Protein AF-A0A8J2H400-F1 (afdb_monomer)

InterPro domains:
  IPR002133 S-adenosylmethionine synthetase [PTHR11964] (152-235)
  IPR022628 S-adenosylmethionine synthetase, N-terminal [PF00438] (28-66)
  IPR022630 S-adenosylmethionine synthetase, C-terminal [PF02773] (151-227)
  IPR022631 S-adenosylmethionine synthetase, conserved site [PS00376] (100-110)
  IPR022631 S-adenosylmethionine synthetase, conserved site [PS00377] (174-182)
  IPR022636 S-adenosylmethionine synthetase superfamily [SSF55973] (27-93)
  IPR022636 S-adenosylmethionine synthetase superfamily [SSF55973] (94-152)
  IPR022636 S-adenosylmethionine synthetase superfamily [SSF55973] (152-227)

Solvent-accessible surface area (backbone atoms only — not comparable to full-atom values): 13976 Å² total; per-residue (Å²): 137,86,80,91,79,82,86,76,85,80,81,83,86,84,77,100,70,81,72,99,78,73,83,72,92,62,92,80,91,81,78,33,40,25,67,16,69,47,22,67,28,44,39,28,33,51,51,23,35,50,53,40,53,58,42,41,73,76,36,78,84,55,84,45,79,55,87,58,74,84,91,76,70,76,88,78,90,82,82,74,80,79,57,66,68,59,44,52,47,19,49,58,97,45,56,87,88,55,38,12,22,65,46,62,48,46,25,40,4,54,17,24,68,78,33,95,87,26,38,57,58,50,31,52,52,20,45,51,51,35,51,49,52,53,50,35,32,74,71,47,81,35,66,86,58,66,63,55,45,65,70,47,93,86,87,82,52,51,71,71,49,49,49,58,74,64,49,22,79,51,79,65,80,49,81,57,48,48,64,14,53,38,73,67,36,41,52,40,40,47,20,52,50,26,27,52,52,15,37,49,41,36,74,71,59,68,24,45,26,29,35,24,39,40,29,36,44,60,38,35,52,63,65,78,42,77,47,80,46,75,79,38,84,41,89,74,70,89,123

Structure (mmCIF, N/CA/C/O backbone):
data_AF-A0A8J2H400-F1
#
_entry.id   AF-A0A8J2H400-F1
#
loop_
_atom_site.group_PDB
_atom_site.id
_atom_site.type_symbol
_atom_site.label_atom_id
_atom_site.label_alt_id
_atom_site.label_comp_id
_atom_site.label_asym_id
_atom_site.label_entity_id
_atom_site.label_seq_id
_atom_site.pdbx_PDB_ins_code
_atom_site.Cartn_x
_atom_site.Cartn_y
_atom_site.Cartn_z
_atom_site.occupancy
_atom_site.B_iso_or_equiv
_atom_site.auth_seq_id
_atom_site.auth_comp_id
_atom_site.auth_asym_id
_atom_site.auth_atom_id
_atom_site.pdbx_PDB_model_num
ATOM 1 N N . MET A 1 1 ? -4.037 51.754 39.876 1.00 29.94 1 MET A N 1
ATOM 2 C CA . MET A 1 1 ? -4.602 50.442 39.494 1.00 29.94 1 MET A CA 1
ATOM 3 C C . MET A 1 1 ? -4.373 50.290 37.998 1.00 29.94 1 MET A C 1
ATOM 5 O O . MET A 1 1 ? -4.696 51.244 37.299 1.00 29.94 1 MET A O 1
ATOM 9 N N . PRO A 1 2 ? -3.680 49.230 37.556 1.00 34.31 2 PRO A N 1
ATOM 10 C CA . PRO A 1 2 ? -2.710 49.310 36.470 1.00 34.31 2 PRO A CA 1
ATOM 11 C C . PRO A 1 2 ? -3.216 48.798 35.113 1.00 34.31 2 PRO A C 1
ATOM 13 O O . PRO A 1 2 ? -4.352 48.362 34.961 1.00 34.31 2 PRO A O 1
ATOM 16 N N . GLU A 1 3 ? -2.300 48.941 34.163 1.00 31.52 3 GLU A N 1
ATOM 17 C CA . GLU A 1 3 ? -2.353 48.878 32.708 1.00 31.52 3 GLU A CA 1
ATOM 18 C C . GLU A 1 3 ? -2.746 47.531 32.077 1.00 31.52 3 GLU A C 1
ATOM 20 O O . GLU A 1 3 ? -2.627 46.449 32.648 1.00 31.52 3 GLU A O 1
ATOM 25 N N . THR A 1 4 ? -3.157 47.651 30.815 1.00 37.62 4 THR A N 1
ATOM 26 C CA . THR A 1 4 ? -3.326 46.607 29.803 1.00 37.62 4 THR A CA 1
ATOM 27 C C . THR A 1 4 ? -2.079 45.733 29.641 1.00 37.62 4 THR A C 1
ATOM 29 O O . THR A 1 4 ? -0.997 46.251 29.373 1.00 37.62 4 THR A O 1
ATOM 32 N N . THR A 1 5 ? -2.240 44.409 29.687 1.00 31.81 5 THR A N 1
ATOM 33 C CA . THR A 1 5 ? -1.216 43.440 29.255 1.00 31.81 5 THR A CA 1
ATOM 34 C C . THR A 1 5 ? -1.626 42.812 27.916 1.00 31.81 5 THR A C 1
ATOM 36 O O . THR A 1 5 ? -2.732 42.279 27.816 1.00 31.81 5 THR A O 1
ATOM 39 N N . PRO A 1 6 ? -0.779 42.854 26.870 1.00 35.97 6 PRO A N 1
ATOM 40 C CA . PRO A 1 6 ? -1.030 42.144 25.624 1.00 35.97 6 PRO A CA 1
ATOM 41 C C . PRO A 1 6 ? -0.694 40.657 25.799 1.00 35.97 6 PRO A C 1
ATOM 43 O O . PRO A 1 6 ? 0.367 40.299 26.313 1.00 35.97 6 PRO A O 1
ATOM 46 N N . SER A 1 7 ? -1.590 39.773 25.358 1.00 32.75 7 SER A N 1
ATOM 47 C CA . SER A 1 7 ? -1.325 38.337 25.281 1.00 32.75 7 SER A CA 1
ATOM 48 C C . SER A 1 7 ? -0.257 38.074 24.216 1.00 32.75 7 SER A C 1
ATOM 50 O O . SER A 1 7 ? -0.545 38.029 23.018 1.00 32.75 7 SER A O 1
ATOM 52 N N . HIS A 1 8 ? 0.989 37.908 24.649 1.00 30.69 8 HIS A N 1
ATOM 53 C CA . HIS A 1 8 ? 2.050 37.359 23.818 1.00 30.69 8 HIS A CA 1
ATOM 54 C C . HIS A 1 8 ? 1.738 35.886 23.520 1.00 30.69 8 HIS A C 1
ATOM 56 O O . HIS A 1 8 ? 1.917 35.018 24.371 1.00 30.69 8 HIS A O 1
ATOM 62 N N . HIS A 1 9 ? 1.298 35.592 22.296 1.00 32.38 9 HIS A N 1
ATOM 63 C CA . HIS A 1 9 ? 1.456 34.254 21.734 1.00 32.38 9 HIS A CA 1
ATOM 64 C C . HIS A 1 9 ? 2.949 34.034 21.474 1.00 32.38 9 HIS A C 1
ATOM 66 O O . HIS A 1 9 ? 3.503 34.549 20.504 1.00 32.38 9 HIS A O 1
ATOM 72 N N . VAL A 1 10 ? 3.612 33.302 22.370 1.00 31.08 10 VAL A N 1
ATOM 73 C CA . VAL A 1 10 ? 4.972 32.810 22.142 1.00 31.08 10 VAL A CA 1
ATOM 74 C C . VAL A 1 10 ? 4.877 31.469 21.426 1.00 31.08 10 VAL A C 1
ATOM 76 O O . VAL A 1 10 ? 4.170 30.555 21.847 1.00 31.08 10 VAL A O 1
ATOM 79 N N . ASN A 1 11 ? 5.569 31.406 20.297 1.00 32.12 11 ASN A N 1
ATOM 80 C CA . ASN A 1 11 ? 5.652 30.277 19.394 1.00 32.12 11 ASN A CA 1
ATOM 81 C C . ASN A 1 11 ? 6.741 29.309 19.893 1.00 32.12 11 ASN A C 1
ATOM 83 O O . ASN A 1 11 ? 7.887 29.722 20.054 1.00 32.12 11 ASN A O 1
ATOM 87 N N . GLY A 1 12 ? 6.387 28.036 20.083 1.00 30.14 12 GLY A N 1
ATOM 88 C CA . GLY A 1 12 ? 7.330 26.922 20.221 1.00 30.14 12 GLY A CA 1
ATOM 89 C C . GLY A 1 12 ? 7.865 26.646 21.631 1.00 30.14 12 GLY A C 1
ATOM 90 O O . GLY A 1 12 ? 8.463 27.502 22.274 1.00 30.14 12 GLY A O 1
ATOM 91 N N . TYR A 1 13 ? 7.745 25.387 22.061 1.00 33.31 13 TYR A N 1
ATOM 92 C CA . TYR A 1 13 ? 8.637 24.809 23.064 1.00 33.31 13 TYR A CA 1
ATOM 93 C C . TYR A 1 13 ? 9.592 23.840 22.370 1.00 33.31 13 TYR A C 1
ATOM 95 O O . TYR A 1 13 ? 9.196 22.782 21.884 1.00 33.31 13 TYR A O 1
ATOM 103 N N . ALA A 1 14 ? 10.860 24.242 22.323 1.00 37.88 14 ALA A N 1
ATOM 104 C CA . ALA A 1 14 ? 11.992 23.349 22.165 1.00 37.88 14 ALA A CA 1
ATOM 105 C C . ALA A 1 14 ? 12.322 22.719 23.530 1.00 37.88 14 ALA A C 1
ATOM 107 O O . ALA A 1 14 ? 12.197 23.379 24.560 1.00 37.88 14 ALA A O 1
ATOM 108 N N . ASN A 1 15 ? 12.815 21.479 23.492 1.00 34.97 15 ASN A N 1
ATOM 109 C CA . ASN A 1 15 ? 13.405 20.700 24.591 1.00 34.97 15 ASN A CA 1
ATOM 110 C C . ASN A 1 15 ? 12.437 19.880 25.468 1.00 34.97 15 ASN A C 1
ATOM 112 O O . ASN A 1 15 ? 12.054 20.264 26.566 1.00 34.97 15 ASN A O 1
ATOM 116 N N . GLY A 1 16 ? 12.157 18.655 25.016 1.00 41.69 16 GLY A N 1
ATOM 117 C CA . GLY A 1 16 ? 12.714 17.449 25.648 1.00 41.69 16 GLY A CA 1
ATOM 118 C C . GLY A 1 16 ? 12.271 17.016 27.050 1.00 41.69 16 GLY A C 1
ATOM 119 O O . GLY A 1 16 ? 12.712 15.950 27.463 1.00 41.69 16 GLY A O 1
ATOM 120 N N . HIS A 1 17 ? 11.419 17.743 27.773 1.00 37.41 17 HIS A N 1
ATOM 121 C CA . HIS A 1 17 ? 10.813 17.284 29.033 1.00 37.41 17 HIS A CA 1
ATOM 122 C C . HIS A 1 17 ? 9.345 17.721 29.087 1.00 37.41 17 HIS A C 1
ATOM 124 O O . HIS A 1 17 ? 9.036 18.863 29.419 1.00 37.41 17 HIS A O 1
ATOM 130 N N . ALA A 1 18 ? 8.431 16.810 28.747 1.00 36.81 18 ALA A N 1
ATOM 131 C CA . ALA A 1 18 ? 7.010 17.014 29.004 1.00 36.81 18 ALA A CA 1
ATOM 132 C C . ALA A 1 18 ? 6.703 16.647 30.472 1.00 36.81 18 ALA A C 1
ATOM 134 O O . ALA A 1 18 ? 7.105 15.564 30.909 1.00 36.81 18 ALA A O 1
ATOM 135 N N . PRO A 1 19 ? 6.011 17.504 31.245 1.00 33.22 19 PRO A N 1
ATOM 136 C CA . PRO A 1 19 ? 5.494 17.129 32.559 1.00 33.22 19 PRO A CA 1
ATOM 137 C C . PRO A 1 19 ? 4.434 16.014 32.427 1.00 33.22 19 PRO A C 1
ATOM 139 O O . PRO A 1 19 ? 3.761 15.935 31.395 1.00 33.22 19 PRO A O 1
ATOM 142 N N . PRO A 1 20 ? 4.252 15.154 33.449 1.00 41.31 20 PRO A N 1
ATOM 143 C CA . PRO A 1 20 ? 3.411 13.952 33.387 1.00 41.31 20 PRO A CA 1
ATOM 144 C C . PRO A 1 20 ? 1.892 14.235 33.459 1.00 41.31 20 PRO A C 1
ATOM 146 O O . PRO A 1 20 ? 1.137 13.445 34.015 1.00 41.31 20 PRO A O 1
ATOM 149 N N . GLU A 1 21 ? 1.421 15.341 32.876 1.00 38.84 21 GLU A N 1
ATOM 150 C CA . GLU A 1 21 ? 0.017 15.788 32.917 1.00 38.84 21 GLU A CA 1
ATOM 151 C C . GLU A 1 21 ? -0.530 16.167 31.528 1.00 38.84 21 GLU A C 1
ATOM 153 O O . GLU A 1 21 ? -1.253 17.142 31.349 1.00 38.84 21 GLU A O 1
ATOM 158 N N . LEU A 1 22 ? -0.224 15.355 30.514 1.00 42.91 22 LEU A N 1
ATOM 159 C CA . LEU A 1 22 ? -0.961 15.345 29.243 1.00 42.91 22 LEU A CA 1
ATOM 160 C C . LEU A 1 22 ? -1.569 13.965 28.995 1.00 42.91 22 LEU A C 1
ATOM 162 O O . LEU A 1 22 ? -1.404 13.355 27.942 1.00 42.91 22 LEU A O 1
ATOM 166 N N . GLN A 1 23 ? -2.329 13.469 29.969 1.00 46.78 23 GLN A N 1
ATOM 167 C CA . GLN A 1 23 ? -3.312 12.424 29.702 1.00 46.78 23 GLN A CA 1
ATOM 168 C C . GLN A 1 23 ? -4.537 13.103 29.073 1.00 46.78 23 GLN A C 1
ATOM 170 O O . GLN A 1 23 ? -5.549 13.360 29.719 1.00 46.78 23 GLN A O 1
ATOM 175 N N . GLN A 1 24 ? -4.393 13.518 27.812 1.00 48.19 24 GLN A N 1
ATOM 176 C CA . GLN A 1 24 ? -5.402 14.298 27.105 1.00 48.19 24 GLN A CA 1
ATOM 177 C C . GLN A 1 24 ? -6.553 13.370 26.688 1.00 48.19 24 GLN A C 1
ATOM 179 O O . GLN A 1 24 ? -6.606 12.863 25.572 1.00 48.19 24 GLN A O 1
ATOM 184 N N . ALA A 1 25 ? -7.492 13.140 27.607 1.00 51.78 25 ALA A N 1
ATOM 185 C CA . ALA A 1 25 ? -8.800 12.544 27.341 1.00 51.78 25 ALA A CA 1
ATOM 186 C C . ALA A 1 25 ? -9.710 13.540 26.586 1.00 51.78 25 ALA A C 1
ATOM 188 O O . ALA A 1 25 ? -10.815 13.856 27.021 1.00 51.78 25 ALA A O 1
ATOM 189 N N . GLY A 1 26 ? -9.213 14.097 25.480 1.00 66.25 26 GLY A N 1
ATOM 190 C CA . GLY A 1 26 ? -9.959 14.969 24.581 1.00 66.25 26 GLY A CA 1
ATOM 191 C C . GLY A 1 26 ? -10.303 14.227 23.294 1.00 66.25 26 GLY A C 1
ATOM 192 O O . GLY A 1 26 ? -9.455 13.551 22.715 1.00 66.25 26 GLY A O 1
ATOM 193 N N . SER A 1 27 ? -11.541 14.352 22.821 1.00 75.88 27 SER A N 1
ATOM 194 C CA . SER A 1 27 ? -11.882 13.963 21.451 1.00 75.88 27 SER A CA 1
ATOM 195 C C . SER A 1 27 ? -11.190 14.907 20.466 1.00 75.88 27 SER A C 1
ATOM 197 O O . SER A 1 27 ? -11.244 16.124 20.650 1.00 75.88 27 SER A O 1
ATOM 199 N N . PHE A 1 28 ? -10.601 14.371 19.400 1.00 80.62 28 PHE A N 1
ATOM 200 C CA . PHE A 1 28 ? -10.041 15.155 18.298 1.00 80.62 28 PHE A CA 1
ATOM 201 C C . PHE A 1 28 ? -10.702 14.762 16.976 1.00 80.62 28 PHE A C 1
ATOM 203 O O . PHE A 1 28 ? -11.213 13.650 16.833 1.00 80.62 28 PHE A O 1
ATOM 210 N N . LEU A 1 29 ? -10.704 15.682 16.011 1.00 74.56 29 LEU A N 1
ATOM 211 C CA . LEU A 1 29 ? -11.229 15.436 14.672 1.00 74.56 29 LEU A CA 1
ATOM 212 C C . LEU A 1 29 ? -10.086 15.021 13.741 1.00 74.56 29 LEU A C 1
ATOM 214 O O . LEU A 1 29 ? -9.079 15.721 13.646 1.00 74.56 29 LEU A O 1
ATOM 218 N N . PHE A 1 30 ? -10.260 13.904 13.037 1.00 78.88 30 PHE A N 1
ATOM 219 C CA . PHE A 1 30 ? -9.334 13.425 12.014 1.00 78.88 30 PHE A CA 1
ATOM 220 C C . PHE A 1 30 ? -10.115 13.055 10.755 1.00 78.88 30 PHE A C 1
ATOM 222 O O . PHE A 1 30 ? -11.215 12.510 10.849 1.00 78.88 30 PHE A O 1
ATOM 229 N N . THR A 1 31 ? -9.560 13.343 9.579 1.00 75.56 31 THR A N 1
ATOM 230 C CA . THR A 1 31 ? -10.219 13.068 8.294 1.00 75.56 31 THR A CA 1
ATOM 231 C C . THR A 1 31 ? -9.297 12.281 7.377 1.00 75.56 31 THR A C 1
ATOM 233 O O . THR A 1 31 ? -8.084 12.473 7.401 1.00 75.56 31 THR A O 1
ATOM 236 N N . SER A 1 32 ? -9.886 11.400 6.575 1.00 79.94 32 SER A N 1
ATOM 237 C CA . SER A 1 32 ? -9.200 10.647 5.528 1.00 79.94 32 SER A CA 1
ATOM 238 C C . SER A 1 32 ? -10.057 10.684 4.275 1.00 79.94 32 SER A C 1
ATOM 240 O O . SER A 1 32 ? -11.283 10.638 4.360 1.00 79.94 32 SER A O 1
ATOM 242 N N . GLU A 1 33 ? -9.409 10.725 3.120 1.00 83.88 33 GLU A N 1
ATOM 243 C CA . GLU A 1 33 ? -10.080 10.741 1.827 1.00 83.88 33 GLU A CA 1
ATOM 244 C C . GLU A 1 33 ? -9.874 9.437 1.056 1.00 83.88 33 GLU A C 1
ATOM 246 O O . GLU A 1 33 ? -8.979 8.643 1.344 1.00 83.88 33 GLU A O 1
ATOM 251 N N . SER A 1 34 ? -10.702 9.234 0.036 1.00 84.38 34 SER A N 1
ATOM 252 C CA . SER A 1 34 ? -10.521 8.188 -0.957 1.00 84.38 34 SER A CA 1
ATOM 253 C C . SER A 1 34 ? -11.051 8.665 -2.306 1.00 84.38 34 SER A C 1
ATOM 255 O O . SER A 1 34 ? -11.933 9.528 -2.389 1.00 84.38 34 SER A O 1
ATOM 257 N N . VAL A 1 35 ? -10.559 8.058 -3.380 1.00 85.25 35 VAL A N 1
ATOM 258 C CA . VAL A 1 35 ? -11.005 8.317 -4.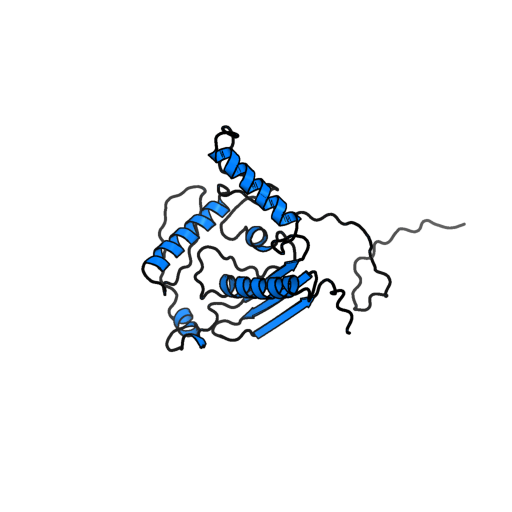751 1.00 85.25 35 VAL A CA 1
ATOM 259 C C . VAL A 1 35 ? -11.498 7.020 -5.400 1.00 85.25 35 VAL A C 1
ATOM 261 O O . VAL A 1 35 ? -11.004 5.937 -5.084 1.00 85.25 35 VAL A O 1
ATOM 264 N N . GLY A 1 36 ? -12.508 7.123 -6.262 1.00 82.44 36 GLY A N 1
ATOM 265 C CA . GLY A 1 36 ? -13.088 5.996 -6.986 1.00 82.44 36 GLY A CA 1
ATOM 266 C C . GLY A 1 36 ? -12.183 5.470 -8.098 1.00 82.44 36 GLY A C 1
ATOM 267 O O . GLY A 1 36 ? -11.213 6.111 -8.496 1.00 82.44 36 GLY A O 1
ATOM 268 N N . GLU A 1 37 ? -12.528 4.301 -8.635 1.00 84.44 37 GLU A N 1
ATOM 269 C CA . GLU A 1 37 ? -11.758 3.615 -9.686 1.00 84.44 37 GLU A CA 1
ATOM 270 C C . GLU A 1 37 ? -11.624 4.423 -10.986 1.00 84.44 37 GLU A C 1
ATOM 272 O O . GLU A 1 37 ? -10.622 4.294 -11.682 1.00 84.44 37 GLU A O 1
ATOM 277 N N . GLY A 1 38 ? -12.622 5.252 -11.312 1.00 79.50 38 GLY A N 1
ATOM 278 C CA . GLY A 1 38 ? -12.602 6.120 -12.486 1.00 79.50 38 GLY A CA 1
ATOM 279 C C . GLY A 1 38 ? -11.946 7.470 -12.225 1.00 79.50 38 GLY A C 1
ATOM 280 O O . GLY A 1 38 ? -11.929 8.307 -13.126 1.00 79.50 38 GLY A O 1
ATOM 281 N N . HIS A 1 39 ? -11.417 7.702 -11.016 1.00 81.12 39 HIS A N 1
ATOM 282 C CA . HIS A 1 39 ? -10.568 8.856 -10.782 1.00 81.12 39 HIS A CA 1
ATOM 283 C C . HIS A 1 39 ? -9.328 8.724 -11.659 1.00 81.12 39 HIS A C 1
ATOM 285 O O . HIS A 1 39 ? -8.698 7.663 -11.654 1.00 81.12 39 HIS A O 1
ATOM 291 N N . PRO A 1 40 ? -8.919 9.779 -12.364 1.00 75.69 40 PRO A N 1
ATOM 292 C CA . PRO A 1 40 ? -7.861 9.634 -13.340 1.00 75.69 40 PRO A CA 1
ATOM 293 C C . PRO A 1 40 ? -6.538 9.070 -12.814 1.00 75.69 40 PRO A C 1
ATOM 295 O O . PRO A 1 40 ? -5.937 8.234 -13.472 1.00 75.69 40 PRO A O 1
ATOM 298 N N . ASP A 1 41 ? -6.137 9.423 -11.591 1.00 74.00 41 ASP A N 1
ATOM 299 C CA . ASP A 1 41 ? -4.923 8.858 -10.970 1.00 74.00 41 ASP A CA 1
ATOM 300 C C . ASP A 1 41 ? -5.054 7.365 -10.721 1.00 74.00 41 ASP A C 1
ATOM 302 O O . ASP A 1 41 ? -4.100 6.621 -10.912 1.00 74.00 41 ASP A O 1
ATOM 306 N N . LYS A 1 42 ? -6.255 6.921 -10.331 1.00 78.88 42 LYS A N 1
ATOM 307 C CA . LYS A 1 42 ? -6.550 5.505 -10.128 1.00 78.88 42 LYS A CA 1
ATOM 308 C C . LYS A 1 42 ? -6.630 4.746 -11.426 1.00 78.88 42 LYS A C 1
ATOM 310 O O . LYS A 1 42 ? -6.262 3.578 -11.444 1.00 78.88 42 LYS A O 1
ATOM 315 N N . MET A 1 43 ? -7.076 5.394 -12.493 1.00 79.88 43 MET A N 1
ATOM 316 C CA . MET A 1 43 ? -6.980 4.821 -13.824 1.00 79.88 43 MET A CA 1
ATOM 317 C C . MET A 1 43 ? -5.517 4.666 -14.237 1.00 79.88 43 MET A C 1
ATOM 319 O O . MET A 1 43 ? -5.158 3.606 -14.734 1.00 79.88 43 MET A O 1
ATOM 323 N N . CYS A 1 44 ? -4.664 5.665 -13.984 1.00 75.69 44 CYS A N 1
ATOM 324 C CA . CYS A 1 44 ? -3.233 5.536 -14.238 1.00 75.69 44 CYS A CA 1
ATOM 325 C C . CYS A 1 44 ? -2.613 4.380 -13.442 1.00 75.69 44 CYS A C 1
ATOM 327 O O . CYS A 1 44 ? -1.923 3.556 -14.030 1.00 75.69 44 CYS A O 1
ATOM 329 N N . ASP A 1 45 ? -2.896 4.296 -12.137 1.00 78.56 45 ASP A N 1
ATOM 330 C CA . ASP A 1 45 ? -2.427 3.207 -11.272 1.00 78.56 45 ASP A CA 1
ATOM 331 C C . ASP A 1 45 ? -2.851 1.835 -11.827 1.00 78.56 45 ASP A C 1
ATOM 333 O O . ASP A 1 45 ? -2.018 0.946 -11.990 1.00 78.56 45 ASP A O 1
ATOM 337 N N . GLN A 1 46 ? -4.132 1.687 -12.187 1.00 82.94 46 GLN A N 1
ATOM 338 C CA . GLN A 1 46 ? -4.690 0.453 -12.754 1.00 82.94 46 GLN A CA 1
ATOM 339 C C . GLN A 1 46 ? -4.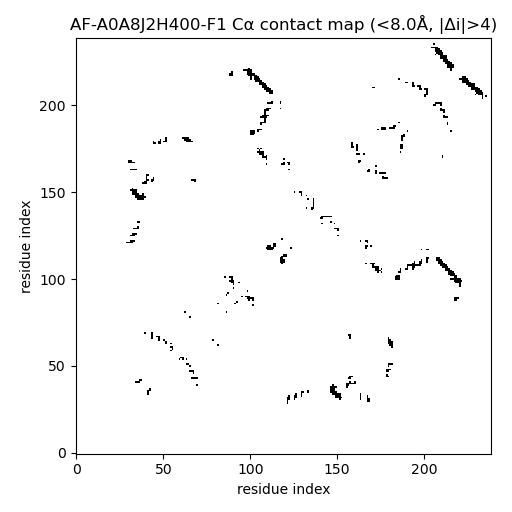063 0.083 -14.101 1.00 82.94 46 GLN A C 1
ATOM 341 O O . GLN A 1 46 ? -3.804 -1.091 -14.348 1.00 82.94 46 GLN A O 1
ATOM 346 N N . ILE A 1 47 ? -3.822 1.059 -14.981 1.00 82.25 47 ILE A N 1
ATOM 347 C CA . ILE A 1 47 ? -3.165 0.824 -16.273 1.00 82.25 47 ILE A CA 1
ATOM 348 C C . ILE A 1 47 ? -1.717 0.385 -16.048 1.00 82.25 47 ILE A C 1
ATOM 350 O O . ILE A 1 47 ? -1.275 -0.589 -16.657 1.00 82.25 47 ILE A O 1
ATOM 354 N N . SER A 1 48 ? -0.992 1.070 -15.161 1.00 80.44 48 SER A N 1
ATOM 355 C CA . SER A 1 48 ? 0.388 0.729 -14.826 1.00 80.44 48 SER A CA 1
ATOM 356 C C . SER A 1 48 ? 0.503 -0.683 -14.240 1.00 80.44 48 SER A C 1
ATOM 358 O O . SER A 1 48 ? 1.371 -1.452 -14.655 1.00 80.44 48 SER A O 1
ATOM 360 N N . ASP A 1 49 ? -0.399 -1.062 -13.332 1.00 84.75 49 ASP A N 1
ATOM 361 C CA . ASP A 1 49 ? -0.444 -2.420 -12.781 1.00 84.75 49 ASP A CA 1
ATOM 362 C C . ASP A 1 49 ? -0.875 -3.458 -13.827 1.00 84.75 49 ASP A C 1
ATOM 364 O O . ASP A 1 49 ? -0.295 -4.537 -13.881 1.00 84.75 49 ASP A O 1
ATOM 368 N N . ALA A 1 50 ? -1.801 -3.135 -14.733 1.00 85.44 50 ALA A N 1
ATOM 369 C CA . ALA A 1 50 ? -2.182 -4.042 -15.816 1.00 85.44 50 ALA A CA 1
ATOM 370 C C . ALA A 1 50 ? -1.021 -4.318 -16.792 1.00 85.44 50 ALA A C 1
ATOM 372 O O . ALA A 1 50 ? -0.875 -5.441 -17.281 1.00 85.44 50 ALA A O 1
ATOM 373 N N . ILE A 1 51 ? -0.180 -3.314 -17.070 1.00 84.00 51 ILE A N 1
ATOM 374 C CA . ILE A 1 51 ? 1.049 -3.483 -17.860 1.00 84.00 51 ILE A CA 1
ATOM 375 C C . ILE A 1 51 ? 2.039 -4.373 -17.106 1.00 84.00 51 ILE A C 1
ATOM 377 O O . ILE A 1 51 ? 2.587 -5.299 -17.707 1.00 84.00 51 ILE A O 1
ATOM 381 N N . LEU A 1 52 ? 2.253 -4.119 -15.812 1.00 82.19 52 LEU A N 1
ATOM 382 C CA . LEU A 1 52 ? 3.107 -4.947 -14.959 1.00 82.19 52 LEU A CA 1
ATOM 383 C C . LEU A 1 52 ? 2.635 -6.410 -14.959 1.00 82.19 52 LEU A C 1
ATOM 385 O O . LEU A 1 52 ? 3.422 -7.301 -15.267 1.00 82.19 52 LEU A O 1
ATOM 389 N N . ASP A 1 53 ? 1.350 -6.654 -14.706 1.00 85.69 53 ASP A N 1
ATOM 390 C CA . ASP A 1 53 ? 0.751 -7.991 -14.682 1.00 85.69 53 ASP A CA 1
ATOM 391 C C . ASP A 1 53 ? 0.904 -8.717 -16.025 1.00 85.69 53 ASP A C 1
ATOM 393 O O . ASP A 1 53 ? 1.155 -9.924 -16.071 1.00 85.69 53 ASP A O 1
ATOM 397 N N . ALA A 1 54 ? 0.764 -7.996 -17.142 1.00 85.62 54 ALA A N 1
ATOM 398 C CA . ALA A 1 54 ? 0.928 -8.564 -18.477 1.00 85.62 54 ALA A CA 1
ATOM 399 C C . ALA A 1 54 ? 2.375 -8.994 -18.770 1.00 85.62 54 ALA A C 1
ATOM 401 O O . ALA A 1 54 ? 2.573 -9.993 -19.470 1.00 85.62 54 ALA A O 1
ATOM 402 N N . HIS A 1 55 ? 3.365 -8.269 -18.240 1.00 83.69 55 HIS A N 1
ATOM 403 C CA . HIS A 1 55 ? 4.778 -8.634 -18.354 1.00 83.69 55 HIS A CA 1
ATOM 404 C C . HIS A 1 55 ? 5.119 -9.797 -17.424 1.00 83.69 55 HIS A C 1
ATOM 406 O O . HIS A 1 55 ? 5.626 -10.803 -17.907 1.00 83.69 55 HIS A O 1
ATOM 412 N N . LEU A 1 56 ? 4.735 -9.726 -16.143 1.00 81.19 56 LEU A N 1
ATOM 413 C CA . LEU A 1 56 ? 4.989 -10.789 -15.160 1.00 81.19 56 LEU A CA 1
ATOM 414 C C . LEU A 1 56 ? 4.342 -12.130 -15.538 1.00 81.19 56 LEU A C 1
ATOM 416 O O . LEU A 1 56 ? 4.835 -13.191 -15.164 1.00 81.19 56 LEU A O 1
ATOM 420 N N . ARG A 1 57 ? 3.243 -12.108 -16.305 1.00 85.56 57 ARG A N 1
ATOM 421 C CA . ARG A 1 57 ? 2.620 -13.327 -16.847 1.00 85.56 57 ARG A CA 1
ATOM 422 C C . ARG A 1 57 ? 3.484 -14.022 -17.904 1.00 85.56 57 ARG A C 1
ATOM 424 O O . ARG A 1 57 ? 3.385 -15.237 -18.047 1.00 85.56 57 ARG A O 1
ATOM 431 N N . GLN A 1 58 ? 4.244 -13.262 -18.686 1.00 84.62 58 GLN A N 1
ATOM 432 C CA . GLN A 1 58 ? 5.097 -13.790 -19.755 1.00 84.62 58 GLN A CA 1
ATOM 433 C C . GLN A 1 58 ? 6.499 -14.111 -19.240 1.00 84.62 58 GLN A C 1
ATOM 435 O O . GLN A 1 58 ? 7.060 -15.143 -19.596 1.00 84.62 58 GLN A O 1
ATOM 440 N N . ASP A 1 59 ? 7.027 -13.234 -18.394 1.00 81.88 59 ASP A N 1
ATOM 441 C CA . ASP A 1 59 ? 8.345 -13.322 -17.789 1.00 81.88 59 ASP A CA 1
ATOM 442 C C . ASP A 1 59 ? 8.238 -12.923 -16.306 1.00 81.88 59 ASP A C 1
ATOM 444 O O . ASP A 1 59 ? 8.123 -11.733 -15.996 1.00 81.88 59 ASP A O 1
ATOM 448 N N . PRO A 1 60 ? 8.250 -13.899 -15.378 1.00 82.31 60 PRO A N 1
ATOM 449 C CA . PRO A 1 60 ? 8.192 -13.640 -13.941 1.00 82.31 60 PRO A CA 1
ATOM 450 C C . PRO A 1 60 ? 9.321 -12.743 -13.411 1.00 82.31 60 PRO A C 1
ATOM 452 O O . PRO A 1 60 ? 9.140 -12.106 -12.372 1.00 82.31 60 PRO A O 1
ATOM 455 N N . ASP A 1 61 ? 10.451 -12.660 -14.119 1.00 75.94 61 ASP A N 1
ATOM 456 C CA . ASP A 1 61 ? 11.611 -11.858 -13.724 1.00 75.94 61 ASP A CA 1
ATOM 457 C C . ASP A 1 61 ? 11.600 -10.444 -14.329 1.00 75.94 61 ASP A C 1
ATOM 459 O O . ASP A 1 61 ? 12.483 -9.628 -14.020 1.00 75.94 61 ASP A O 1
ATOM 463 N N . ALA A 1 62 ? 10.574 -10.115 -15.127 1.00 76.62 62 ALA A N 1
ATOM 464 C CA . ALA A 1 62 ? 10.441 -8.841 -15.820 1.00 76.62 62 ALA A CA 1
ATOM 465 C C . ALA A 1 62 ? 10.518 -7.638 -14.866 1.00 76.62 62 ALA A C 1
ATOM 467 O O . ALA A 1 62 ? 9.798 -7.534 -13.869 1.00 76.62 62 ALA A O 1
ATOM 468 N N . LYS A 1 63 ? 11.373 -6.670 -15.216 1.00 74.19 63 LYS A N 1
ATOM 469 C CA . LYS A 1 63 ? 11.521 -5.400 -14.493 1.00 74.19 63 LYS A CA 1
ATOM 470 C C . LYS A 1 63 ? 10.704 -4.321 -15.188 1.00 74.19 63 LYS A C 1
ATOM 472 O O . LYS A 1 63 ? 10.972 -3.993 -16.341 1.00 74.19 63 LYS A O 1
ATOM 477 N N . VAL A 1 64 ? 9.727 -3.755 -14.484 1.00 72.62 64 VAL A N 1
ATOM 478 C CA . VAL A 1 64 ? 8.778 -2.788 -15.055 1.00 72.62 64 VAL A CA 1
ATOM 479 C C . VAL A 1 64 ? 8.691 -1.552 -14.164 1.00 72.62 64 VAL A C 1
ATOM 481 O O . VAL A 1 64 ? 8.585 -1.655 -12.942 1.00 72.62 64 VAL A O 1
ATOM 484 N N . ALA A 1 65 ? 8.742 -0.382 -14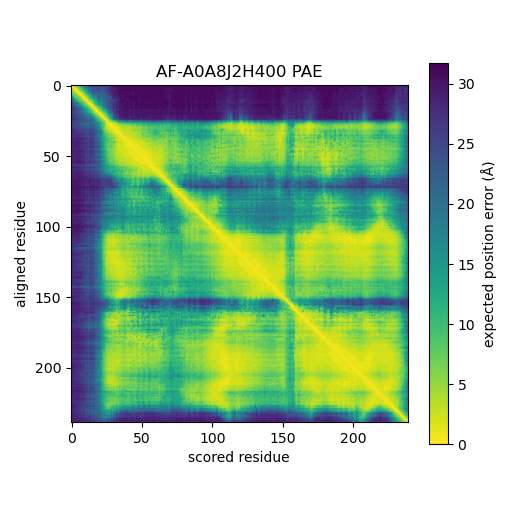.801 1.00 66.56 65 ALA A N 1
ATOM 485 C CA . ALA A 1 65 ? 8.427 0.920 -14.224 1.00 66.56 65 ALA A CA 1
ATOM 486 C C . ALA A 1 65 ? 7.693 1.740 -15.296 1.00 66.56 65 ALA A C 1
ATOM 488 O O . ALA A 1 65 ? 8.267 2.026 -16.344 1.00 66.56 65 ALA A O 1
ATOM 489 N N . CYS A 1 66 ? 6.421 2.084 -15.077 1.00 65.12 66 CYS A N 1
ATOM 490 C CA . CYS A 1 66 ? 5.610 2.786 -16.080 1.00 65.12 66 CYS A CA 1
ATOM 491 C C . CYS A 1 66 ? 4.721 3.883 -15.471 1.00 65.12 66 CYS A C 1
ATOM 493 O O . CYS A 1 66 ? 4.193 3.738 -14.368 1.00 65.12 66 CYS A O 1
ATOM 495 N N . GLY A 1 67 ? 4.545 4.983 -16.211 1.00 57.78 67 GLY A N 1
ATOM 496 C CA . GLY A 1 67 ? 3.681 6.110 -15.847 1.00 57.78 67 GLY A CA 1
ATOM 497 C C . GLY A 1 67 ? 2.738 6.502 -16.988 1.00 57.78 67 GLY A C 1
ATOM 498 O O . GLY A 1 67 ? 3.034 6.250 -18.154 1.00 57.78 67 GLY A O 1
ATOM 499 N N . PHE A 1 68 ? 1.601 7.119 -16.649 1.00 56.44 68 PHE A N 1
ATOM 500 C CA . PHE A 1 68 ? 0.539 7.500 -17.591 1.00 56.44 68 PHE A CA 1
ATOM 501 C C . PHE A 1 68 ? 0.029 8.934 -17.330 1.00 56.44 68 PHE A C 1
ATOM 503 O O . PHE A 1 68 ? -0.064 9.355 -16.173 1.00 56.44 68 PHE A O 1
ATOM 510 N N . ASP A 1 69 ? -0.313 9.676 -18.394 1.00 53.62 69 ASP A N 1
ATOM 511 C CA . ASP A 1 69 ? -1.006 10.979 -18.349 1.00 53.62 69 ASP A CA 1
ATOM 512 C C . ASP A 1 69 ? -2.305 10.908 -19.173 1.00 53.62 69 ASP A C 1
ATOM 514 O O . ASP A 1 69 ? -2.286 10.588 -20.362 1.00 53.62 69 ASP A O 1
ATOM 518 N N . TYR A 1 70 ? -3.438 11.200 -18.527 1.00 55.19 70 TYR A N 1
ATOM 519 C CA . TYR A 1 70 ? -4.793 10.934 -19.019 1.00 55.19 70 TYR A CA 1
ATOM 520 C C . TYR A 1 70 ? -5.481 12.129 -19.700 1.00 55.19 70 TYR A C 1
ATOM 522 O O . TYR A 1 70 ? -6.575 11.969 -20.242 1.00 55.19 70 TYR A O 1
ATOM 530 N N . LYS A 1 71 ? -4.923 13.349 -19.640 1.00 52.34 71 LYS A N 1
ATOM 531 C CA . LYS A 1 71 ? -5.688 14.563 -20.001 1.00 52.34 71 LYS A CA 1
ATOM 532 C C . LYS A 1 71 ? -5.781 14.850 -21.510 1.00 52.34 71 LYS A C 1
ATOM 534 O O . LYS A 1 71 ? -6.629 15.655 -21.889 1.00 52.34 71 LYS A O 1
ATOM 539 N N . THR A 1 72 ? -4.981 14.208 -22.375 1.00 51.78 72 THR A N 1
ATOM 540 C CA . THR A 1 72 ? -4.916 14.528 -23.828 1.00 51.78 72 THR A CA 1
ATOM 541 C C . THR A 1 72 ? -4.531 13.360 -24.772 1.00 51.78 72 THR A C 1
ATOM 543 O O . THR A 1 72 ? -4.130 13.608 -25.905 1.00 51.78 72 THR A O 1
ATOM 546 N N . CYS A 1 73 ? -4.624 12.091 -24.354 1.00 52.91 73 CYS A N 1
ATOM 547 C CA . CYS A 1 73 ? -3.779 10.978 -24.838 1.00 52.91 73 CYS A CA 1
ATOM 548 C C . CYS A 1 73 ? -3.551 10.820 -26.363 1.00 52.91 73 CYS A C 1
ATOM 550 O O . CYS A 1 73 ? -4.360 10.232 -27.080 1.00 52.91 73 CYS A O 1
ATOM 552 N N . ASN A 1 74 ? -2.332 11.165 -26.795 1.00 47.50 74 ASN A N 1
ATOM 553 C CA . ASN A 1 74 ? -1.505 10.268 -27.608 1.00 47.50 74 ASN A CA 1
ATOM 554 C C . ASN A 1 74 ? -0.890 9.206 -26.678 1.00 47.50 74 ASN A C 1
ATOM 556 O O . ASN A 1 74 ? -0.427 9.549 -25.591 1.00 47.50 74 ASN A O 1
ATOM 560 N N . VAL A 1 75 ? -0.853 7.937 -27.093 1.00 52.84 75 VAL A N 1
ATOM 561 C CA . VAL A 1 75 ? -0.153 6.872 -26.351 1.00 52.84 75 VAL A CA 1
ATOM 562 C C . VAL A 1 75 ? 1.304 6.848 -26.804 1.00 52.84 75 VAL A C 1
ATOM 564 O O . VAL A 1 75 ? 1.621 6.317 -27.867 1.00 52.84 75 VAL A O 1
ATOM 567 N N . LEU A 1 76 ? 2.190 7.457 -26.017 1.00 56.12 76 LEU A N 1
ATOM 568 C CA . LEU A 1 76 ? 3.631 7.387 -26.242 1.00 56.12 76 LEU A CA 1
ATOM 569 C C . LEU A 1 76 ? 4.195 6.194 -25.462 1.00 56.12 76 LEU A C 1
ATOM 571 O O . LEU A 1 76 ? 4.340 6.249 -24.243 1.00 56.12 76 LEU A O 1
ATOM 575 N N . LEU A 1 77 ? 4.505 5.109 -26.170 1.00 51.91 77 LEU A N 1
ATOM 576 C CA . LEU A 1 77 ? 5.249 3.984 -25.608 1.00 51.91 77 LEU A CA 1
ATOM 577 C C . LEU A 1 77 ? 6.737 4.358 -25.546 1.00 51.91 77 LEU A C 1
ATOM 579 O O . LEU A 1 77 ? 7.474 4.137 -26.501 1.00 51.91 77 LEU A O 1
ATOM 583 N N . ALA A 1 78 ? 7.161 4.952 -24.431 1.00 63.16 78 ALA A N 1
ATOM 584 C CA . ALA A 1 78 ? 8.569 5.190 -24.106 1.00 63.16 78 ALA A CA 1
ATOM 585 C C . ALA A 1 78 ? 8.982 4.262 -22.960 1.00 63.16 78 ALA A C 1
ATOM 587 O O . ALA A 1 78 ? 9.095 4.674 -21.808 1.00 63.16 78 ALA A O 1
ATOM 588 N N . ILE A 1 79 ? 9.104 2.975 -23.281 1.00 65.62 79 ILE A N 1
ATOM 589 C CA . ILE A 1 79 ? 9.581 1.954 -22.351 1.00 65.62 79 ILE A CA 1
ATOM 590 C C . ILE A 1 79 ? 11.057 1.739 -22.660 1.00 65.62 79 ILE A C 1
ATOM 592 O O . ILE A 1 79 ? 11.387 1.182 -23.705 1.00 65.62 79 ILE A O 1
ATOM 596 N N . ASP A 1 80 ? 11.923 2.174 -21.752 1.00 69.12 80 ASP A N 1
ATOM 597 C CA . ASP A 1 80 ? 13.348 1.867 -21.807 1.00 69.12 80 ASP A CA 1
ATOM 598 C C . ASP A 1 80 ? 13.666 0.687 -20.889 1.00 69.12 80 ASP A C 1
ATOM 600 O O . ASP A 1 80 ? 13.089 0.530 -19.807 1.00 69.12 80 ASP A O 1
ATOM 604 N N . ALA A 1 81 ? 14.607 -0.151 -21.323 1.00 70.12 81 ALA A N 1
ATOM 605 C CA . ALA A 1 81 ? 15.171 -1.180 -20.463 1.00 70.12 81 ALA A CA 1
ATOM 606 C C . ALA A 1 81 ? 15.827 -0.534 -19.230 1.00 70.12 81 ALA A C 1
ATOM 608 O O . ALA A 1 81 ? 16.361 0.575 -19.295 1.00 70.12 81 ALA A O 1
ATOM 609 N N . GLN A 1 82 ? 15.803 -1.236 -18.094 1.00 69.81 82 GLN A N 1
ATOM 610 C CA . GLN A 1 82 ? 16.453 -0.759 -16.873 1.00 69.81 82 GLN A CA 1
ATOM 611 C C . GLN A 1 82 ? 17.942 -0.473 -17.127 1.00 69.81 82 GLN A C 1
ATOM 613 O O . GLN A 1 82 ? 18.617 -1.240 -17.815 1.00 69.81 82 GLN A O 1
ATOM 618 N N . SER A 1 83 ? 18.455 0.616 -16.540 1.00 79.81 83 SER A N 1
ATOM 619 C CA . SER A 1 83 ? 19.874 0.971 -16.646 1.00 79.81 83 SER A CA 1
ATOM 620 C C . SER A 1 83 ? 20.773 -0.207 -16.228 1.00 79.81 83 SER A C 1
ATOM 622 O O . SER A 1 83 ? 20.570 -0.749 -15.132 1.00 79.81 83 SER A O 1
ATOM 624 N N . PRO A 1 84 ? 21.788 -0.571 -17.039 1.00 77.25 84 PRO A N 1
ATOM 625 C CA . PRO A 1 84 ? 22.748 -1.619 -16.701 1.00 77.25 84 PRO A CA 1
ATOM 626 C C . PRO A 1 84 ? 23.470 -1.381 -15.370 1.00 77.25 84 PRO A C 1
ATOM 628 O O . PRO A 1 84 ? 23.752 -2.340 -14.660 1.00 77.25 84 PRO A O 1
ATOM 631 N N . ASP A 1 85 ? 23.710 -0.121 -14.992 1.00 76.00 85 ASP A N 1
ATOM 632 C CA . ASP A 1 85 ? 24.396 0.228 -13.739 1.00 76.00 85 ASP A CA 1
ATOM 633 C C . ASP A 1 85 ? 23.535 -0.091 -12.507 1.00 76.00 85 ASP A C 1
ATOM 635 O O . ASP A 1 85 ? 24.030 -0.597 -11.499 1.00 76.00 85 ASP A O 1
ATOM 639 N N . ILE A 1 86 ? 22.220 0.147 -12.602 1.00 71.50 86 ILE A N 1
ATOM 640 C CA . ILE A 1 86 ? 21.263 -0.219 -11.548 1.00 71.50 86 ILE A CA 1
ATOM 641 C C . ILE A 1 86 ? 21.118 -1.739 -11.503 1.00 71.50 86 ILE A C 1
ATOM 643 O O . ILE A 1 86 ? 21.126 -2.327 -10.425 1.00 71.50 86 ILE A O 1
ATOM 647 N N . ALA A 1 87 ? 21.039 -2.393 -12.663 1.00 73.88 87 ALA A N 1
ATOM 648 C CA . ALA A 1 87 ? 20.980 -3.847 -12.729 1.00 73.88 87 ALA A CA 1
ATOM 649 C C . ALA A 1 87 ? 22.218 -4.491 -12.072 1.00 73.88 87 ALA A C 1
ATOM 651 O O . ALA A 1 87 ? 22.077 -5.411 -11.259 1.00 73.88 87 ALA A O 1
ATOM 652 N N . ALA A 1 88 ? 23.410 -3.945 -12.342 1.00 71.31 88 ALA A N 1
ATOM 653 C CA . ALA A 1 88 ? 24.681 -4.386 -11.775 1.00 71.31 88 ALA A CA 1
ATOM 654 C C . ALA A 1 88 ? 24.748 -4.251 -10.251 1.00 71.31 88 ALA A C 1
ATOM 656 O O . ALA A 1 88 ? 25.232 -5.153 -9.569 1.00 71.31 88 ALA A O 1
ATOM 657 N N . GLY A 1 89 ? 24.234 -3.147 -9.708 1.00 69.31 89 GLY A N 1
ATOM 658 C CA . GLY A 1 89 ? 24.190 -2.921 -8.263 1.00 69.31 89 GLY A CA 1
ATOM 659 C C . GLY A 1 89 ? 23.172 -3.790 -7.516 1.00 69.31 89 GLY A C 1
ATOM 660 O O . GLY A 1 89 ? 23.298 -3.955 -6.304 1.00 69.31 89 GLY A O 1
ATOM 661 N N . VAL A 1 90 ? 22.176 -4.337 -8.221 1.00 70.31 90 VAL A N 1
ATOM 662 C CA . VAL A 1 90 ? 20.990 -4.966 -7.620 1.00 70.31 90 VAL A CA 1
ATOM 663 C C . VAL A 1 90 ? 21.018 -6.486 -7.727 1.00 70.31 90 VAL A C 1
ATOM 665 O O . VAL A 1 90 ? 20.881 -7.147 -6.703 1.00 70.31 90 VAL A O 1
ATOM 668 N N . HIS A 1 91 ? 21.189 -7.045 -8.930 1.00 71.62 91 HIS A N 1
ATOM 669 C CA . HIS A 1 91 ? 20.957 -8.478 -9.169 1.00 71.62 91 HIS A CA 1
ATOM 670 C C . HIS A 1 91 ? 21.982 -9.170 -10.082 1.00 71.62 91 HIS A C 1
ATOM 672 O O . HIS A 1 91 ? 22.060 -10.396 -10.063 1.00 71.62 91 HIS A O 1
ATOM 678 N N . ILE A 1 92 ? 22.789 -8.448 -10.872 1.00 73.94 92 ILE A N 1
ATOM 679 C CA . ILE A 1 92 ? 23.790 -9.109 -11.731 1.00 73.94 92 ILE A CA 1
ATOM 680 C C . ILE A 1 92 ? 24.841 -9.806 -10.854 1.00 73.94 92 ILE A C 1
ATOM 682 O O . ILE A 1 92 ? 25.491 -9.170 -10.026 1.00 73.94 92 ILE A O 1
ATOM 686 N N . ASN A 1 93 ? 25.035 -11.110 -11.088 1.00 73.12 93 ASN A N 1
ATOM 687 C CA . ASN A 1 93 ? 25.965 -11.985 -10.360 1.00 73.12 93 ASN A CA 1
ATOM 688 C C . ASN A 1 93 ? 25.701 -12.092 -8.848 1.00 73.12 93 ASN A C 1
ATOM 690 O O . ASN A 1 93 ? 26.630 -12.376 -8.091 1.00 73.12 93 ASN A O 1
ATOM 694 N N . ARG A 1 94 ? 24.461 -11.867 -8.405 1.00 71.19 94 ARG A N 1
ATOM 695 C CA . ARG A 1 94 ? 24.047 -12.094 -7.017 1.00 71.19 94 ARG A CA 1
ATOM 696 C C . ARG A 1 94 ? 23.069 -13.254 -6.942 1.00 71.19 94 ARG A C 1
ATOM 698 O O . ARG A 1 94 ? 22.281 -13.454 -7.862 1.00 71.19 94 ARG A O 1
ATOM 705 N N . ASN A 1 95 ? 23.126 -14.002 -5.846 1.00 77.81 95 ASN A N 1
ATOM 706 C CA . ASN A 1 95 ? 22.089 -14.983 -5.541 1.00 77.81 95 ASN A CA 1
ATOM 707 C C . ASN A 1 95 ? 20.791 -14.260 -5.151 1.00 77.81 95 ASN A C 1
ATOM 709 O O . ASN A 1 95 ? 20.838 -13.113 -4.705 1.00 77.81 95 ASN A O 1
ATOM 713 N N . ASP A 1 96 ? 19.649 -14.941 -5.252 1.00 74.25 96 ASP A N 1
ATOM 714 C CA . ASP A 1 96 ? 18.331 -14.364 -4.939 1.00 74.25 96 ASP A CA 1
ATOM 715 C C . ASP A 1 96 ? 18.255 -13.768 -3.519 1.00 74.25 96 ASP A C 1
ATOM 717 O O . ASP A 1 96 ? 17.591 -12.757 -3.296 1.00 74.25 96 ASP A O 1
ATOM 721 N N . GLU A 1 97 ? 18.986 -14.352 -2.564 1.00 73.88 97 GLU A N 1
ATOM 722 C CA . GLU A 1 97 ? 19.070 -13.890 -1.168 1.00 73.88 97 GLU A CA 1
ATOM 723 C C . GLU A 1 97 ? 19.961 -12.645 -0.981 1.00 73.88 97 GLU A C 1
ATOM 725 O O . GLU A 1 97 ? 19.877 -11.962 0.036 1.00 73.88 97 GLU A O 1
ATOM 730 N N . GLU A 1 98 ? 20.801 -12.322 -1.966 1.00 77.62 98 GLU A N 1
ATOM 731 C CA . GLU A 1 98 ? 21.763 -11.210 -1.935 1.00 77.62 98 GLU A CA 1
ATOM 732 C C . GLU A 1 98 ? 21.328 -10.025 -2.813 1.00 77.62 98 GLU A C 1
ATOM 734 O O . GLU A 1 98 ? 22.064 -9.034 -2.957 1.00 77.62 98 GLU A O 1
ATOM 739 N N . VAL A 1 99 ? 20.136 -10.113 -3.414 1.00 80.81 99 VAL A N 1
ATOM 740 C CA . VAL A 1 99 ? 19.578 -9.056 -4.258 1.00 80.81 99 VAL A CA 1
ATOM 741 C C . VAL A 1 99 ? 19.417 -7.780 -3.436 1.00 80.81 99 VAL A C 1
ATOM 743 O O . VAL A 1 99 ? 18.698 -7.725 -2.440 1.00 80.81 99 VAL A O 1
ATOM 746 N N . GLY A 1 100 ? 20.130 -6.739 -3.861 1.00 80.38 100 GLY A N 1
ATOM 747 C CA . GLY A 1 100 ? 20.150 -5.451 -3.183 1.00 80.38 100 GLY A CA 1
ATOM 748 C C . GLY A 1 100 ? 18.896 -4.626 -3.454 1.00 80.38 100 GLY A C 1
ATOM 749 O O . GLY A 1 100 ? 18.204 -4.824 -4.451 1.00 80.38 100 GLY A O 1
ATOM 750 N N . ALA A 1 101 ? 18.617 -3.637 -2.608 1.00 83.25 101 ALA A N 1
ATOM 751 C CA . ALA A 1 101 ? 17.531 -2.704 -2.868 1.00 83.25 101 ALA A CA 1
ATOM 752 C C . ALA A 1 101 ? 17.740 -1.949 -4.193 1.00 83.25 101 ALA A C 1
ATOM 754 O O . ALA A 1 101 ? 18.807 -1.385 -4.446 1.00 83.25 101 ALA A O 1
ATOM 755 N N . GLY A 1 102 ? 16.697 -1.913 -5.029 1.00 79.94 102 GLY A N 1
ATOM 756 C CA . GLY A 1 102 ? 16.721 -1.234 -6.329 1.00 79.94 102 GLY A CA 1
ATOM 757 C C . GLY A 1 102 ? 16.870 0.288 -6.273 1.00 79.94 102 GLY A C 1
ATOM 758 O O . GLY A 1 102 ? 17.212 0.891 -7.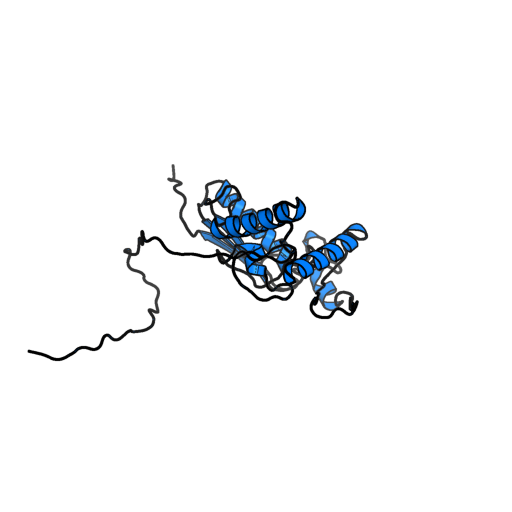286 1.00 79.94 102 GLY A O 1
ATOM 759 N N . ASP A 1 103 ? 16.579 0.882 -5.120 1.00 82.75 103 ASP A N 1
ATOM 760 C CA . ASP A 1 103 ? 16.742 2.299 -4.809 1.00 82.75 103 ASP A CA 1
ATOM 761 C C . ASP A 1 103 ? 16.861 2.452 -3.283 1.00 82.75 103 ASP A C 1
ATOM 763 O O . ASP A 1 103 ? 16.557 1.525 -2.525 1.00 82.75 103 ASP A O 1
ATOM 767 N N . GLN A 1 104 ? 17.297 3.620 -2.831 1.00 86.38 104 GLN A N 1
ATOM 768 C CA . GLN A 1 104 ? 17.246 4.007 -1.428 1.00 86.38 104 GLN A CA 1
ATOM 769 C C . GLN A 1 104 ? 15.835 4.462 -1.045 1.00 86.38 104 GLN A C 1
ATOM 771 O O . GLN A 1 104 ? 15.151 5.130 -1.818 1.00 86.38 104 GLN A O 1
ATOM 776 N N . GLY A 1 105 ? 15.398 4.151 0.173 1.00 87.81 105 GLY A N 1
ATOM 777 C CA . GLY A 1 105 ? 14.047 4.515 0.585 1.00 87.81 105 GLY A CA 1
ATOM 778 C C . GLY A 1 105 ? 13.750 4.276 2.055 1.00 87.81 105 GLY A C 1
ATOM 779 O O . GLY A 1 105 ? 14.419 3.497 2.737 1.00 87.81 105 GLY A O 1
ATOM 780 N N . LEU A 1 106 ? 12.716 4.971 2.524 1.00 90.44 106 LEU A N 1
ATOM 781 C CA . LEU A 1 106 ? 12.052 4.734 3.800 1.00 90.44 106 LEU A CA 1
ATOM 782 C C . LEU A 1 106 ? 10.685 4.125 3.516 1.00 90.44 106 LEU A C 1
ATOM 784 O O . LEU A 1 106 ? 9.989 4.577 2.614 1.00 90.44 106 LEU A O 1
ATOM 788 N N . MET A 1 107 ? 10.270 3.138 4.298 1.00 94.56 107 MET A N 1
ATOM 789 C CA . MET A 1 107 ? 8.983 2.469 4.128 1.00 94.56 107 MET A CA 1
ATOM 790 C C . MET A 1 107 ? 8.313 2.318 5.476 1.00 94.56 107 MET A C 1
ATOM 792 O O . MET A 1 107 ? 8.969 2.063 6.487 1.00 94.56 107 MET A O 1
ATOM 796 N N . PHE A 1 108 ? 6.991 2.466 5.482 1.00 92.06 108 PHE A N 1
ATOM 797 C CA . PHE A 1 108 ? 6.207 2.464 6.705 1.00 92.06 108 PHE A CA 1
ATOM 798 C C . PHE A 1 108 ? 5.055 1.462 6.637 1.00 92.06 108 PHE A C 1
ATOM 800 O O . PHE A 1 108 ? 4.254 1.433 5.702 1.00 92.06 108 PHE A O 1
ATOM 807 N N . GLY A 1 109 ? 4.960 0.660 7.688 1.00 93.56 109 GLY A N 1
ATOM 808 C CA . GLY A 1 109 ? 3.872 -0.249 7.990 1.00 93.56 109 GLY A CA 1
ATOM 809 C C . GLY A 1 109 ? 3.069 0.280 9.162 1.00 93.56 109 GLY A C 1
ATOM 810 O O . GLY A 1 109 ? 3.625 0.418 10.242 1.00 93.56 109 GLY A O 1
ATOM 811 N N . TYR A 1 110 ? 1.780 0.550 9.004 1.00 93.06 110 TYR A N 1
ATOM 812 C CA . TYR A 1 110 ? 0.929 0.979 10.115 1.00 93.06 110 TYR A CA 1
ATOM 813 C C . TYR A 1 110 ? -0.198 -0.014 10.341 1.00 93.06 110 TYR A C 1
ATOM 815 O O . TYR A 1 110 ? -0.724 -0.550 9.371 1.00 93.06 110 TYR A O 1
ATOM 823 N N . ALA A 1 111 ? -0.589 -0.250 11.593 1.00 94.38 111 ALA A N 1
ATOM 824 C CA . ALA A 1 111 ? -1.770 -1.024 11.963 1.00 94.38 111 ALA A CA 1
ATOM 825 C C . ALA A 1 111 ? -2.407 -0.499 13.257 1.00 94.38 111 ALA A C 1
ATOM 827 O O . ALA A 1 111 ? -1.712 -0.012 14.149 1.00 94.38 111 ALA A O 1
ATOM 828 N N . THR A 1 112 ? -3.727 -0.644 13.374 1.00 91.69 112 THR A N 1
ATOM 829 C CA . THR A 1 112 ? -4.506 -0.280 14.568 1.00 91.69 112 THR A CA 1
ATOM 830 C C . THR A 1 112 ? -5.658 -1.253 14.788 1.00 91.69 112 THR A C 1
ATOM 832 O O . THR A 1 112 ? -6.147 -1.822 13.822 1.00 91.69 112 THR A O 1
ATOM 835 N N . ASP A 1 113 ? -6.103 -1.451 16.027 1.00 93.38 113 ASP A N 1
ATOM 836 C CA . ASP A 1 113 ? -7.234 -2.324 16.373 1.00 93.38 113 ASP A CA 1
ATOM 837 C C . ASP A 1 113 ? -8.633 -1.686 16.247 1.00 93.38 113 ASP A C 1
ATOM 839 O O . ASP A 1 113 ? -9.621 -2.299 16.641 1.00 93.38 113 ASP A O 1
ATOM 843 N N . GLU A 1 114 ? -8.742 -0.487 15.669 1.00 88.81 114 GLU A N 1
ATOM 844 C CA . GLU A 1 114 ? -10.025 0.204 15.448 1.00 88.81 114 GLU A CA 1
ATOM 845 C C . GLU A 1 114 ? -11.003 -0.559 14.543 1.00 88.81 114 GLU A C 1
ATOM 847 O O . GLU A 1 114 ? -12.214 -0.367 14.635 1.00 88.81 114 GLU A O 1
ATOM 852 N N . THR A 1 115 ? -10.482 -1.387 13.635 1.00 91.12 115 THR A N 1
ATOM 853 C CA . THR A 1 115 ? -11.265 -2.146 12.651 1.00 91.12 115 THR A CA 1
ATOM 854 C C . THR A 1 115 ? -10.767 -3.584 12.544 1.00 91.12 115 THR A C 1
ATOM 856 O O . THR A 1 115 ? -9.626 -3.905 12.895 1.00 91.12 115 THR A O 1
ATOM 859 N N . GLU A 1 116 ? -11.605 -4.472 12.009 1.00 91.19 116 GLU A N 1
ATOM 860 C CA . GLU A 1 116 ? -11.263 -5.886 11.823 1.00 91.19 116 GLU A CA 1
ATOM 861 C C . GLU A 1 116 ? -10.087 -6.083 10.853 1.00 91.19 116 GLU A C 1
ATOM 863 O O . GLU A 1 116 ? -9.261 -6.983 11.044 1.00 91.19 116 GLU A O 1
ATOM 868 N N . GLU A 1 117 ? -9.955 -5.206 9.856 1.00 90.00 117 GLU A N 1
ATOM 869 C CA . GLU A 1 117 ? -8.873 -5.183 8.868 1.00 90.00 117 GLU A CA 1
ATOM 870 C C . GLU A 1 117 ? -7.539 -4.664 9.436 1.00 90.00 117 GLU A C 1
ATOM 872 O O . GLU A 1 117 ? -6.509 -4.677 8.751 1.00 90.00 117 GLU A O 1
ATOM 877 N N . CYS A 1 118 ? -7.541 -4.236 10.699 1.00 93.44 118 CYS A N 1
ATOM 878 C CA . CYS A 1 118 ? -6.461 -3.537 11.382 1.00 93.44 118 CYS A CA 1
ATOM 879 C C . CYS A 1 118 ? -6.040 -2.230 10.692 1.00 93.44 118 CYS A C 1
ATOM 881 O O . CYS A 1 118 ? -4.845 -1.953 10.540 1.00 93.44 118 CYS A O 1
ATOM 883 N N . MET A 1 119 ? -7.014 -1.468 10.203 1.00 91.62 119 MET A N 1
ATOM 884 C CA . MET A 1 119 ? -6.843 -0.188 9.510 1.00 91.62 119 MET A CA 1
ATOM 885 C C . MET A 1 119 ? -7.523 0.948 10.291 1.00 91.62 119 MET A C 1
ATOM 887 O O . MET A 1 119 ? -8.473 0.682 11.028 1.00 91.62 119 MET A O 1
ATOM 891 N N . PRO A 1 120 ? -7.088 2.210 10.133 1.00 88.75 120 PRO A N 1
ATOM 892 C CA . PRO A 1 120 ? -7.800 3.339 10.727 1.00 88.75 120 PRO A CA 1
ATOM 893 C C . PRO A 1 120 ? -9.239 3.424 10.213 1.00 88.75 120 PRO A C 1
ATOM 895 O O . PRO A 1 120 ? -9.488 3.265 9.014 1.00 88.75 120 PRO A O 1
ATOM 898 N N . LEU A 1 121 ? -10.196 3.714 11.096 1.00 86.12 121 LEU A N 1
ATOM 899 C CA . LEU A 1 121 ? -11.612 3.716 10.719 1.00 86.12 121 LEU A CA 1
ATOM 900 C C . LEU A 1 121 ? -11.926 4.746 9.621 1.00 86.12 121 LEU A C 1
ATOM 902 O O . LEU A 1 121 ? -12.699 4.465 8.705 1.00 86.12 121 LEU A O 1
ATOM 906 N N . THR A 1 122 ? -11.299 5.924 9.677 1.00 84.44 122 THR A N 1
ATOM 907 C CA . THR A 1 122 ? -11.545 7.028 8.735 1.00 84.44 122 THR A CA 1
ATOM 908 C C . THR A 1 122 ? -11.255 6.633 7.287 1.00 84.44 122 THR A C 1
ATOM 910 O O . THR A 1 122 ? -12.064 6.905 6.401 1.00 84.44 122 THR A O 1
ATOM 913 N N . VAL A 1 123 ? -10.138 5.941 7.036 1.00 82.75 123 VAL A N 1
ATOM 914 C CA . VAL A 1 123 ? -9.755 5.504 5.685 1.00 82.75 123 VAL A CA 1
ATOM 915 C C . VAL A 1 123 ? -10.598 4.316 5.215 1.00 82.75 123 VAL A C 1
ATOM 917 O O . VAL A 1 123 ? -11.018 4.278 4.059 1.00 82.75 123 VAL A O 1
ATOM 920 N N . VAL A 1 124 ? -10.952 3.393 6.118 1.00 86.38 124 VAL A N 1
ATOM 921 C CA . VAL A 1 124 ? -11.850 2.267 5.803 1.00 86.38 124 VAL A CA 1
ATOM 922 C C . VAL A 1 124 ? -13.217 2.771 5.342 1.00 86.38 124 VAL A C 1
ATOM 924 O O . VAL A 1 124 ? -13.724 2.320 4.314 1.00 86.38 124 VAL A O 1
ATOM 927 N N . LEU A 1 125 ? -13.805 3.735 6.056 1.00 84.69 125 LEU A N 1
ATOM 928 C CA . LEU A 1 125 ? -15.084 4.334 5.670 1.00 84.69 125 LEU A CA 1
ATOM 929 C C . LEU A 1 125 ? -14.985 5.059 4.322 1.00 84.69 125 LEU A C 1
ATOM 931 O O . LEU A 1 125 ? -15.852 4.871 3.467 1.00 84.69 125 LEU A O 1
ATOM 935 N N . ALA A 1 126 ? -13.913 5.824 4.099 1.00 84.00 126 ALA A N 1
ATOM 936 C CA . ALA A 1 126 ? -13.691 6.527 2.839 1.00 84.00 126 ALA A CA 1
ATOM 937 C C . ALA A 1 126 ? -13.604 5.561 1.640 1.00 84.00 126 ALA A C 1
ATOM 939 O O . ALA A 1 126 ? -14.223 5.822 0.605 1.00 84.00 126 ALA A O 1
ATOM 940 N N . HIS A 1 127 ? -12.897 4.431 1.772 1.00 87.25 127 HIS A N 1
ATOM 941 C CA . HIS A 1 127 ? -12.834 3.406 0.723 1.00 87.25 127 HIS A CA 1
ATOM 942 C C . HIS A 1 127 ? -14.175 2.705 0.505 1.00 87.25 127 HIS A C 1
ATOM 944 O O . HIS A 1 127 ? -14.612 2.571 -0.638 1.00 87.25 127 HIS A O 1
ATOM 950 N N . ARG A 1 128 ? -14.858 2.298 1.584 1.00 88.00 128 ARG A N 1
ATOM 951 C CA . ARG A 1 128 ? -16.153 1.603 1.497 1.00 88.00 128 ARG A CA 1
ATOM 952 C C . ARG A 1 128 ? -17.223 2.461 0.821 1.00 88.00 128 ARG A C 1
ATOM 954 O O . ARG A 1 128 ? -18.023 1.935 0.055 1.00 88.00 128 ARG A O 1
ATOM 961 N N . LEU A 1 129 ? -17.215 3.776 1.043 1.00 87.31 129 LEU A N 1
ATOM 962 C CA . LEU A 1 129 ? -18.112 4.707 0.353 1.00 87.31 129 LEU A CA 1
ATOM 963 C C . LEU A 1 129 ? -17.872 4.721 -1.165 1.00 87.31 129 LEU A C 1
ATOM 965 O O . LEU A 1 129 ? -18.824 4.568 -1.928 1.00 87.31 129 LEU A O 1
ATOM 969 N N . ASN A 1 130 ? -16.619 4.840 -1.619 1.00 88.25 130 ASN A N 1
ATOM 970 C CA . ASN A 1 130 ? -16.309 4.790 -3.055 1.00 88.25 130 ASN A CA 1
ATOM 971 C C . ASN A 1 130 ? -16.625 3.427 -3.670 1.00 88.25 130 ASN A C 1
ATOM 973 O O . ASN A 1 130 ? -17.174 3.364 -4.770 1.00 88.25 130 ASN A O 1
ATOM 977 N N . GLN A 1 131 ? -16.330 2.340 -2.954 1.00 88.31 131 GLN A N 1
ATOM 978 C CA . GLN A 1 131 ? -16.690 0.997 -3.392 1.00 88.31 131 GLN A CA 1
ATOM 979 C C . GLN A 1 131 ? -18.206 0.882 -3.581 1.00 88.31 131 GLN A C 1
ATOM 981 O O . GLN A 1 131 ? -18.663 0.413 -4.624 1.00 88.31 131 GLN A O 1
ATOM 986 N N . LYS A 1 132 ? -18.991 1.387 -2.622 1.00 90.62 132 LYS A N 1
ATOM 987 C CA . LYS A 1 132 ? -20.449 1.351 -2.704 1.00 90.62 132 LYS A CA 1
ATOM 988 C C . LYS A 1 132 ? -20.987 2.191 -3.861 1.00 90.62 132 LYS A C 1
ATOM 990 O O . LYS A 1 132 ? -21.888 1.740 -4.562 1.00 90.62 132 LYS A O 1
ATOM 995 N N . ILE A 1 133 ? -20.420 3.374 -4.109 1.00 88.88 133 ILE A N 1
ATOM 996 C CA . ILE A 1 133 ? -20.772 4.201 -5.276 1.00 88.88 133 ILE A CA 1
ATOM 997 C C . ILE A 1 133 ? -20.499 3.432 -6.576 1.00 88.88 133 ILE A C 1
ATOM 999 O O . ILE A 1 133 ? -21.360 3.394 -7.454 1.00 88.88 133 ILE A O 1
ATOM 1003 N N . ALA A 1 134 ? -19.342 2.773 -6.694 1.00 88.31 134 ALA A N 1
ATOM 1004 C CA . ALA A 1 134 ? -18.988 1.995 -7.880 1.00 88.31 134 ALA A CA 1
ATOM 1005 C C . ALA A 1 134 ? -19.911 0.779 -8.086 1.00 88.31 134 ALA A C 1
ATOM 1007 O O . ALA A 1 134 ? -20.327 0.506 -9.213 1.00 88.31 134 ALA A O 1
ATOM 1008 N N . GLU A 1 135 ? -20.270 0.068 -7.014 1.00 92.19 135 GLU A N 1
ATOM 1009 C CA . GLU A 1 135 ? -21.255 -1.022 -7.039 1.00 92.19 135 GLU A CA 1
ATOM 1010 C C . GLU A 1 135 ? -22.624 -0.537 -7.524 1.00 92.19 135 GLU A C 1
ATOM 1012 O O . GLU A 1 135 ? -23.170 -1.084 -8.483 1.00 92.19 135 GLU A O 1
ATOM 1017 N N . LEU A 1 136 ? -23.155 0.521 -6.909 1.00 91.62 136 LEU A N 1
ATOM 1018 C CA . LEU A 1 136 ? -24.468 1.062 -7.250 1.00 91.62 136 LEU A CA 1
ATOM 1019 C C . LEU A 1 136 ? -24.501 1.620 -8.679 1.00 91.62 136 LEU A C 1
ATOM 1021 O O . LEU A 1 136 ? -25.475 1.408 -9.401 1.00 91.62 136 LEU A O 1
ATOM 1025 N N . ARG A 1 137 ? -23.413 2.254 -9.129 1.00 91.88 137 ARG A N 1
ATOM 1026 C CA . ARG A 1 137 ? -23.237 2.689 -10.520 1.00 91.88 137 ARG A CA 1
ATOM 1027 C C . ARG A 1 137 ? -23.299 1.505 -11.487 1.00 91.88 137 ARG A C 1
ATOM 1029 O O . ARG A 1 137 ? -24.026 1.560 -12.473 1.00 91.88 137 ARG A O 1
ATOM 1036 N N . ARG A 1 138 ? -22.551 0.428 -11.213 1.00 88.44 138 ARG A N 1
ATOM 1037 C CA . ARG A 1 138 ? -22.518 -0.781 -12.061 1.00 88.44 138 ARG A CA 1
ATOM 1038 C C . ARG A 1 138 ? -23.840 -1.542 -12.069 1.00 88.44 138 ARG A C 1
ATOM 1040 O O . ARG A 1 138 ? -24.191 -2.114 -13.092 1.00 88.44 138 ARG A O 1
ATOM 1047 N N . SER A 1 139 ? -24.569 -1.528 -10.957 1.00 92.88 139 SER A N 1
ATOM 1048 C CA . SER A 1 139 ? -25.896 -2.145 -10.858 1.00 92.88 139 SER A CA 1
ATOM 1049 C C . SER A 1 139 ? -26.990 -1.377 -11.611 1.00 92.88 139 SER A C 1
ATOM 1051 O O . SER A 1 139 ? -28.076 -1.908 -11.820 1.00 92.88 139 SER A O 1
ATOM 1053 N N . GLY A 1 140 ? -26.724 -0.127 -12.008 1.00 88.12 140 GLY A N 1
ATOM 1054 C CA . GLY A 1 140 ? -27.712 0.768 -12.611 1.00 88.12 140 GLY A CA 1
ATOM 1055 C C . GLY A 1 140 ? -28.625 1.476 -11.603 1.00 88.12 140 GLY A C 1
ATOM 1056 O O . GLY A 1 140 ? -29.380 2.356 -12.003 1.00 88.12 140 GLY A O 1
ATOM 1057 N N . GLU A 1 141 ? -28.537 1.169 -10.303 1.00 94.25 141 GLU A N 1
ATOM 1058 C CA . GLU A 1 141 ? -29.289 1.871 -9.251 1.00 94.25 141 GLU A CA 1
ATOM 1059 C C . GLU A 1 141 ? -28.908 3.361 -9.191 1.00 94.25 141 GL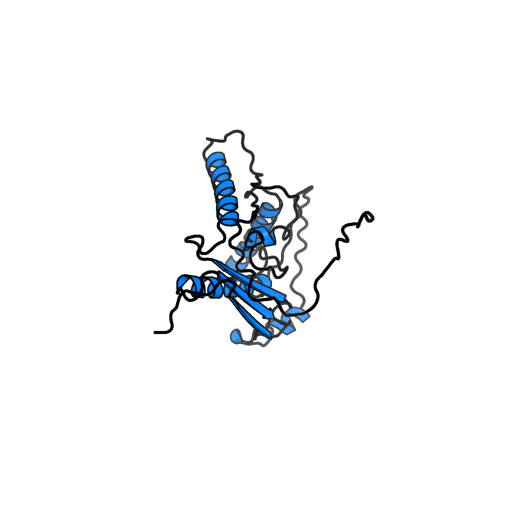U A C 1
ATOM 1061 O O . GLU A 1 141 ? -29.771 4.236 -9.114 1.00 94.25 141 GLU A O 1
ATOM 1066 N N . LEU A 1 142 ? -27.615 3.662 -9.356 1.00 92.44 142 LEU A N 1
ATOM 1067 C CA . LEU A 1 142 ? -27.114 5.014 -9.615 1.00 92.44 142 LEU A CA 1
ATOM 1068 C C . LEU A 1 142 ? -26.805 5.209 -11.105 1.00 92.44 142 LEU A C 1
ATOM 1070 O O . LEU A 1 142 ? -25.667 5.475 -11.487 1.00 92.44 142 LEU A O 1
ATOM 1074 N N . TRP A 1 143 ? -27.824 5.092 -11.959 1.00 87.38 143 TRP A N 1
ATOM 1075 C CA . TRP A 1 143 ? -27.695 5.226 -13.420 1.00 87.38 143 TRP A CA 1
ATOM 1076 C C . TRP A 1 143 ? -27.095 6.565 -13.887 1.00 87.38 143 TRP A C 1
ATOM 1078 O O . TRP A 1 143 ? -26.499 6.638 -14.959 1.00 87.38 143 TRP A O 1
ATOM 1088 N N . TRP A 1 144 ? -27.256 7.631 -13.098 1.00 88.62 144 TRP A N 1
ATOM 1089 C CA . TRP A 1 144 ? -26.742 8.968 -13.408 1.00 88.62 144 TRP A CA 1
ATOM 1090 C C . TRP A 1 144 ? -25.272 9.153 -13.006 1.00 88.62 144 TRP A C 1
ATOM 1092 O O . TRP A 1 144 ? -24.626 10.103 -13.458 1.00 88.62 144 TRP A O 1
ATOM 1102 N N . ALA A 1 145 ? -24.737 8.279 -12.147 1.00 84.69 145 ALA A N 1
ATOM 1103 C CA . ALA A 1 145 ? -23.388 8.411 -11.619 1.00 84.69 145 ALA A CA 1
ATOM 1104 C C . ALA A 1 145 ? -22.343 8.059 -12.686 1.00 84.69 145 ALA A C 1
ATOM 1106 O O . ALA A 1 145 ? -22.431 7.047 -13.383 1.00 84.69 145 ALA A O 1
ATOM 1107 N N . ARG A 1 146 ? -21.311 8.899 -12.796 1.00 84.38 146 ARG A N 1
ATOM 1108 C CA . ARG A 1 146 ? -20.162 8.667 -13.681 1.00 84.38 146 ARG A CA 1
ATOM 1109 C C . ARG A 1 146 ? -19.028 7.944 -12.934 1.00 84.38 146 ARG A C 1
ATO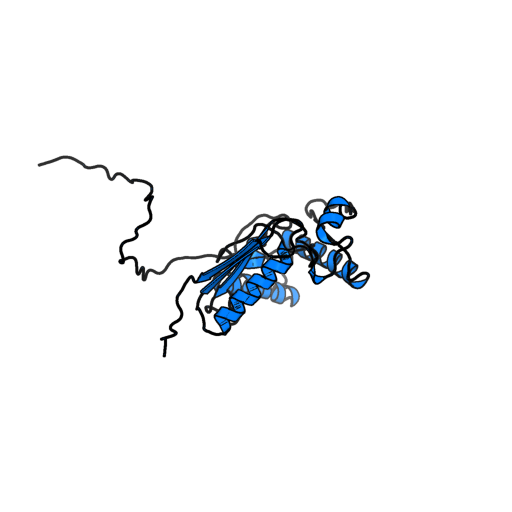M 1111 O O . ARG A 1 146 ? -19.089 7.838 -11.713 1.00 84.38 146 ARG A O 1
ATOM 1118 N N . PRO A 1 147 ? -18.019 7.404 -13.646 1.00 81.44 147 PRO A N 1
ATOM 1119 C CA . PRO A 1 147 ? -16.956 6.607 -13.024 1.00 81.44 147 PRO A CA 1
ATOM 1120 C C . PRO A 1 147 ? -16.042 7.358 -12.044 1.00 81.44 147 PRO A C 1
ATOM 1122 O O . PRO A 1 147 ? -15.479 6.720 -11.157 1.00 81.44 147 PRO A O 1
ATOM 1125 N N . ASP A 1 148 ? -15.873 8.674 -12.201 1.00 83.06 148 ASP A N 1
ATOM 1126 C CA . ASP A 1 148 ? -15.071 9.485 -11.277 1.00 83.06 148 ASP A CA 1
ATOM 1127 C C . ASP A 1 148 ? -15.880 9.821 -10.018 1.00 83.06 148 ASP A C 1
ATOM 1129 O O . ASP A 1 148 ? -16.996 10.344 -10.096 1.00 83.06 148 ASP A O 1
ATOM 1133 N N . SER A 1 149 ? -15.309 9.516 -8.856 1.00 81.88 149 SER A N 1
ATOM 1134 C CA . SER A 1 149 ? -15.887 9.821 -7.553 1.00 81.88 149 SER A CA 1
ATOM 1135 C C . SER A 1 149 ? -14.792 10.143 -6.543 1.00 81.88 149 SER A C 1
ATOM 1137 O O . SER A 1 149 ? -13.668 9.644 -6.617 1.00 81.88 149 SER A O 1
ATOM 1139 N N . LYS A 1 150 ? -15.137 10.970 -5.558 1.00 83.00 150 LYS A N 1
ATOM 1140 C CA . LYS A 1 150 ? -14.299 11.265 -4.399 1.00 83.00 150 LYS A CA 1
ATOM 1141 C C . LYS A 1 150 ? -15.160 11.292 -3.153 1.00 83.00 150 LYS A C 1
ATOM 1143 O O . LYS A 1 150 ? -16.282 11.790 -3.197 1.00 83.00 150 LYS A O 1
ATOM 1148 N N . THR A 1 151 ? -14.620 10.807 -2.044 1.00 76.62 151 THR A N 1
ATOM 1149 C CA . THR A 1 151 ? -15.276 10.909 -0.734 1.00 76.62 151 THR A CA 1
ATOM 1150 C C . THR A 1 151 ? -14.788 12.127 0.056 1.00 76.62 151 THR A C 1
ATOM 1152 O O . THR A 1 151 ? -15.465 12.526 0.998 1.00 76.62 151 THR A O 1
ATOM 1155 N N . GLN A 1 152 ? -13.690 12.767 -0.391 1.00 70.25 152 GLN A N 1
ATOM 1156 C CA . GLN A 1 152 ? -13.171 14.090 0.006 1.00 70.25 152 GLN A CA 1
ATOM 1157 C C . GLN A 1 152 ? -12.155 14.589 -1.078 1.00 70.25 152 GLN A C 1
ATOM 1159 O O . GLN A 1 152 ? -11.660 13.780 -1.860 1.00 70.25 152 GLN A O 1
ATOM 1164 N N . SER A 1 153 ? -11.979 15.909 -1.259 1.00 41.72 153 SER A N 1
ATOM 1165 C CA . SER A 1 153 ? -11.481 16.558 -2.506 1.00 41.72 153 SER A CA 1
ATOM 1166 C C . SER A 1 153 ? -9.959 16.512 -2.771 1.00 41.72 153 SER A C 1
ATOM 1168 O O . SER A 1 153 ? -9.193 16.915 -1.910 1.00 41.72 153 SER A O 1
ATOM 1170 N N . ASP A 1 154 ? -9.548 16.253 -4.030 1.00 47.19 154 ASP A N 1
ATOM 1171 C CA . ASP A 1 154 ? -8.181 16.492 -4.571 1.00 47.19 154 ASP A CA 1
ATOM 1172 C C . ASP A 1 154 ? -8.170 16.590 -6.129 1.00 47.19 154 ASP A C 1
ATOM 1174 O O . ASP A 1 154 ? -9.186 16.306 -6.766 1.00 47.19 154 ASP A O 1
ATOM 1178 N N . ALA A 1 155 ? -7.050 16.951 -6.774 1.00 35.62 155 ALA A N 1
ATOM 1179 C CA . ALA A 1 155 ? -6.833 17.011 -8.229 1.00 35.62 155 ALA A CA 1
ATOM 1180 C C . ALA A 1 155 ? -5.570 16.226 -8.667 1.00 35.62 155 ALA A C 1
ATOM 1182 O O . ALA A 1 155 ? -4.511 16.349 -8.062 1.00 35.62 155 ALA A O 1
ATOM 1183 N N . GLY A 1 156 ? -5.640 15.434 -9.746 1.00 37.09 156 GLY A N 1
ATOM 1184 C CA . GLY A 1 156 ? -4.767 14.252 -9.876 1.00 37.09 156 GLY A CA 1
ATOM 1185 C C . GLY A 1 156 ? -3.608 14.193 -10.907 1.00 37.09 156 GLY A C 1
ATOM 1186 O O . GLY A 1 156 ? -3.714 14.843 -11.953 1.00 37.09 156 GLY A O 1
ATOM 1187 N N . LEU A 1 157 ? -2.554 13.392 -10.577 1.00 38.84 157 LEU A N 1
ATOM 1188 C CA . LEU A 1 157 ? -1.575 12.650 -11.437 1.00 38.84 157 LEU A CA 1
ATOM 1189 C C . LEU A 1 157 ? -1.225 11.238 -10.830 1.00 38.84 157 LEU A C 1
ATOM 1191 O O . LEU A 1 157 ? -1.422 11.024 -9.634 1.00 38.84 157 LEU A O 1
ATOM 1195 N N . THR A 1 158 ? -0.636 10.296 -11.594 1.00 39.16 158 THR A N 1
ATOM 1196 C CA . THR A 1 158 ? -0.137 8.966 -11.119 1.00 39.16 158 THR A CA 1
ATOM 1197 C C . THR A 1 158 ? 0.829 9.071 -9.935 1.00 39.16 158 THR A C 1
ATOM 1199 O O . THR A 1 158 ? 1.658 9.980 -9.903 1.00 39.16 158 THR A O 1
ATOM 1202 N N . GLY A 1 159 ? 0.756 8.150 -8.963 1.00 54.97 159 GLY A N 1
ATOM 1203 C CA . GLY A 1 159 ? 1.634 8.187 -7.784 1.00 54.97 159 GLY A CA 1
ATOM 1204 C C . GLY A 1 159 ? 1.410 9.408 -6.880 1.00 54.97 159 GLY A C 1
ATOM 1205 O O . GLY A 1 159 ? 2.212 9.665 -5.988 1.00 54.97 159 GLY A O 1
ATOM 1206 N N . ARG A 1 160 ? 0.319 10.166 -7.074 1.00 60.25 160 ARG A N 1
ATOM 1207 C CA . ARG A 1 160 ? -0.089 11.260 -6.172 1.00 60.25 160 ARG A CA 1
ATOM 1208 C C . ARG A 1 160 ? -1.135 10.842 -5.145 1.00 60.25 160 ARG A C 1
ATOM 1210 O O . ARG A 1 160 ? -1.552 11.659 -4.332 1.00 60.25 160 ARG A O 1
ATOM 1217 N N . LYS A 1 161 ? -1.520 9.560 -5.138 1.00 70.44 161 LYS A N 1
ATOM 1218 C CA . LYS A 1 161 ? -2.488 8.969 -4.201 1.00 70.44 161 LYS A CA 1
ATOM 1219 C C . LYS A 1 161 ? -1.880 8.022 -3.169 1.00 70.44 161 LYS A C 1
ATOM 1221 O O . LYS A 1 161 ? -2.614 7.333 -2.475 1.00 70.44 161 LYS A O 1
ATOM 1226 N N . ILE A 1 162 ? -0.573 8.120 -2.938 1.00 73.56 162 ILE A N 1
ATOM 1227 C CA . ILE A 1 162 ? 0.176 7.271 -1.997 1.00 73.56 162 ILE A CA 1
ATOM 1228 C C . ILE A 1 162 ? -0.377 7.268 -0.557 1.00 73.56 162 ILE A C 1
ATOM 1230 O O . ILE A 1 162 ? -0.327 6.257 0.138 1.00 73.56 162 ILE A O 1
ATOM 1234 N N . ILE A 1 163 ? -0.970 8.376 -0.098 1.00 77.50 163 ILE A N 1
ATOM 1235 C CA . ILE A 1 163 ? -1.609 8.441 1.228 1.00 77.50 163 ILE A CA 1
ATOM 1236 C C . ILE A 1 163 ? -2.961 7.715 1.241 1.00 77.50 163 ILE A C 1
ATOM 1238 O O . ILE A 1 163 ? -3.304 7.074 2.234 1.00 77.50 163 ILE A O 1
ATOM 1242 N N . VAL A 1 164 ? -3.704 7.774 0.133 1.00 68.69 164 VAL A N 1
ATOM 1243 C CA . VAL A 1 164 ? -4.933 6.991 -0.073 1.00 68.69 164 VAL A CA 1
ATOM 1244 C C . VAL A 1 164 ? -4.604 5.504 -0.231 1.00 68.69 164 VAL A C 1
ATOM 1246 O O . VAL A 1 164 ? -5.388 4.668 0.198 1.00 68.69 164 VAL A O 1
ATOM 1249 N N . ASP A 1 165 ? -3.441 5.169 -0.789 1.00 77.19 165 ASP A N 1
ATOM 1250 C CA . ASP A 1 165 ? -2.975 3.783 -0.968 1.00 77.19 165 ASP A CA 1
ATOM 1251 C C . ASP A 1 165 ? -2.502 3.119 0.317 1.00 77.19 165 ASP A C 1
ATOM 1253 O O . ASP A 1 165 ? -2.391 1.895 0.388 1.00 77.19 165 ASP A O 1
ATOM 1257 N N . THR A 1 166 ? -2.194 3.926 1.326 1.00 82.75 166 THR A N 1
ATOM 1258 C CA . THR A 1 166 ? -1.658 3.457 2.597 1.00 82.75 166 THR A CA 1
ATOM 1259 C C . THR A 1 166 ? -2.686 3.610 3.703 1.00 82.75 166 THR A C 1
ATOM 1261 O O . THR A 1 166 ? -3.558 2.763 3.855 1.00 82.75 166 THR A O 1
ATOM 1264 N N . TYR A 1 167 ? -2.583 4.660 4.513 1.00 85.50 167 TYR A N 1
ATOM 1265 C CA . TYR A 1 167 ? -3.276 4.740 5.799 1.00 85.50 167 TYR A CA 1
ATOM 1266 C C . TYR A 1 167 ? -4.123 6.007 5.947 1.00 85.50 167 TYR A C 1
ATOM 1268 O O . TYR A 1 167 ? -4.540 6.337 7.054 1.00 85.50 167 TYR A O 1
ATOM 1276 N N . GLY A 1 168 ? -4.380 6.743 4.861 1.00 78.44 168 GLY A N 1
ATOM 1277 C CA . GLY A 1 168 ? -5.281 7.899 4.859 1.00 78.44 168 GLY A CA 1
ATOM 1278 C C . GLY A 1 168 ? -4.845 9.028 5.796 1.00 78.44 168 GLY A C 1
ATOM 1279 O O . GLY A 1 168 ? -5.691 9.662 6.420 1.00 78.44 168 GLY A O 1
ATOM 1280 N N . GLY A 1 169 ? -3.535 9.239 5.934 1.00 80.69 169 GLY A N 1
ATOM 1281 C CA . GLY A 1 169 ? -2.927 10.267 6.787 1.00 80.69 169 GLY A CA 1
ATOM 1282 C C . GLY A 1 169 ? -2.494 9.769 8.169 1.00 80.69 169 GLY A C 1
ATOM 1283 O O . GLY A 1 169 ? -1.797 10.491 8.875 1.00 80.69 169 GLY A O 1
ATOM 1284 N N . TRP A 1 170 ? -2.862 8.545 8.555 1.00 79.69 170 TRP A N 1
ATOM 1285 C CA . TRP A 1 170 ? -2.382 7.918 9.788 1.00 79.69 170 TRP A CA 1
ATOM 1286 C C . TRP A 1 170 ? -0.984 7.311 9.626 1.00 79.69 170 TRP A C 1
ATOM 1288 O O . TRP A 1 170 ? -0.572 6.934 8.531 1.00 79.69 170 TRP A O 1
ATOM 1298 N N . GLY A 1 171 ? -0.257 7.166 10.735 1.00 87.81 171 GLY A N 1
ATOM 1299 C CA . GLY A 1 171 ? 1.095 6.608 10.719 1.00 87.81 171 GLY A CA 1
ATOM 1300 C C . GLY A 1 171 ? 2.087 7.545 10.027 1.00 87.81 171 GLY A C 1
ATOM 1301 O O . GLY A 1 171 ? 2.220 8.701 10.420 1.00 87.81 171 GLY A O 1
ATOM 1302 N N . ALA A 1 172 ? 2.800 7.034 9.025 1.00 86.62 172 ALA A N 1
ATOM 1303 C CA . ALA A 1 172 ? 3.764 7.788 8.228 1.00 86.62 172 ALA A CA 1
ATOM 1304 C C . ALA A 1 172 ? 3.852 7.211 6.807 1.00 86.62 172 ALA A C 1
ATOM 1306 O O . ALA A 1 172 ? 3.351 6.115 6.543 1.00 86.62 172 ALA A O 1
ATOM 1307 N N . HIS A 1 173 ? 4.491 7.947 5.896 1.00 88.50 173 HIS A N 1
ATOM 1308 C CA . HIS A 1 173 ? 4.667 7.539 4.507 1.00 88.50 173 HIS A CA 1
ATOM 1309 C C . HIS A 1 173 ? 6.090 7.816 4.014 1.00 88.50 173 HIS A C 1
ATOM 1311 O O . HIS A 1 173 ? 6.678 8.841 4.343 1.00 88.50 173 HIS A O 1
ATOM 1317 N N . GLY A 1 174 ? 6.624 6.898 3.207 1.00 84.56 174 GLY A N 1
ATOM 1318 C CA . GLY A 1 174 ? 8.007 6.912 2.722 1.00 84.56 174 GLY A CA 1
ATOM 1319 C C . GLY A 1 174 ? 8.274 7.795 1.506 1.00 84.56 174 GLY A C 1
ATOM 1320 O O . GLY A 1 174 ? 9.410 8.149 1.218 1.00 84.56 174 GLY A O 1
ATOM 1321 N N . GLY A 1 175 ? 7.208 8.136 0.782 1.00 82.94 175 GLY A N 1
ATOM 1322 C CA . GLY A 1 175 ? 7.238 8.918 -0.458 1.00 82.94 175 GLY A CA 1
ATOM 1323 C C . GLY A 1 175 ? 7.211 8.064 -1.729 1.00 82.94 175 GLY A C 1
ATOM 1324 O O . GLY A 1 175 ? 6.771 8.549 -2.767 1.00 82.94 175 GLY A O 1
ATOM 1325 N N . GLY A 1 176 ? 7.589 6.785 -1.648 1.00 82.62 176 GLY A N 1
ATOM 1326 C CA . GLY A 1 176 ? 7.545 5.857 -2.777 1.00 82.62 176 GLY A CA 1
ATOM 1327 C C . GLY A 1 176 ? 6.119 5.469 -3.188 1.00 82.62 176 GLY A C 1
ATOM 1328 O O . GLY A 1 176 ? 5.320 5.056 -2.352 1.00 82.62 176 GLY A O 1
ATOM 1329 N N . ALA A 1 177 ? 5.801 5.580 -4.481 1.00 83.62 177 ALA A N 1
ATOM 1330 C CA . ALA A 1 177 ? 4.578 5.018 -5.067 1.00 83.62 177 ALA A CA 1
ATOM 1331 C C . ALA A 1 177 ? 4.690 3.495 -5.266 1.00 83.62 177 ALA A C 1
ATOM 1333 O O . ALA A 1 177 ? 5.805 2.984 -5.412 1.00 83.62 177 ALA A O 1
ATOM 1334 N N . PHE A 1 178 ? 3.551 2.794 -5.314 1.00 85.00 178 PHE A N 1
ATOM 1335 C CA . PHE A 1 178 ? 3.496 1.330 -5.440 1.00 85.00 178 PHE A CA 1
ATOM 1336 C C . PHE A 1 178 ? 3.183 0.839 -6.858 1.00 85.00 178 PHE A C 1
ATOM 1338 O O . PHE A 1 178 ? 3.829 -0.098 -7.325 1.00 85.00 178 PHE A O 1
ATOM 1345 N N . SER A 1 179 ? 2.201 1.450 -7.524 1.00 83.06 179 SER A N 1
ATOM 1346 C CA . SER A 1 179 ? 1.677 0.995 -8.817 1.00 83.06 179 SER A CA 1
ATOM 1347 C C . SER A 1 179 ? 2.749 1.006 -9.905 1.00 83.06 179 SER A C 1
ATOM 1349 O O . SER A 1 179 ? 3.576 1.919 -9.968 1.00 83.06 179 SER A O 1
ATOM 1351 N N . GLY A 1 180 ? 2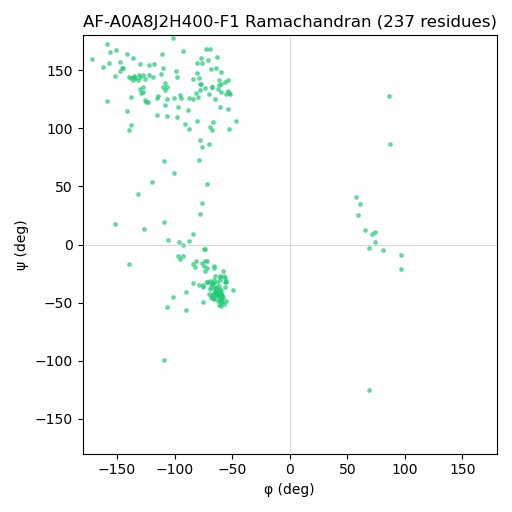.733 -0.005 -10.774 1.00 78.88 180 GLY A N 1
ATOM 1352 C CA . GLY A 1 180 ? 3.661 -0.110 -11.902 1.00 78.88 180 GLY A CA 1
ATOM 1353 C C . GLY A 1 180 ? 5.109 -0.430 -11.532 1.00 78.88 180 GLY A C 1
ATOM 1354 O O . GLY A 1 180 ? 5.959 -0.352 -12.414 1.00 78.88 180 GLY A O 1
ATOM 1355 N N . LYS A 1 181 ? 5.399 -0.774 -10.268 1.00 81.44 181 LYS A N 1
ATOM 1356 C CA . LYS A 1 181 ? 6.717 -1.235 -9.807 1.00 81.44 181 LYS A CA 1
ATOM 1357 C C . LYS A 1 181 ? 6.696 -2.728 -9.488 1.00 81.44 181 LYS A C 1
ATOM 1359 O O . LYS A 1 181 ? 5.806 -3.198 -8.770 1.00 81.44 181 LYS A O 1
ATOM 1364 N N . ASP A 1 182 ? 7.694 -3.455 -9.985 1.00 84.19 182 ASP A N 1
ATOM 1365 C CA . ASP A 1 182 ? 7.894 -4.873 -9.678 1.00 84.19 182 ASP A CA 1
ATOM 1366 C C . ASP A 1 182 ? 8.331 -5.105 -8.213 1.00 84.19 182 ASP A C 1
ATOM 1368 O O . ASP A 1 182 ? 8.682 -4.173 -7.484 1.00 84.19 182 ASP A O 1
ATOM 1372 N N . PHE A 1 183 ? 8.307 -6.362 -7.761 1.00 83.69 183 PHE A N 1
ATOM 1373 C CA . PHE A 1 183 ? 8.553 -6.731 -6.361 1.00 83.69 183 PHE A CA 1
ATOM 1374 C C . PHE A 1 183 ? 9.986 -6.452 -5.872 1.00 83.69 183 PHE A C 1
ATOM 1376 O O . PHE A 1 183 ? 10.197 -6.328 -4.665 1.00 83.69 183 PHE A O 1
ATOM 1383 N N . THR A 1 184 ? 10.968 -6.302 -6.769 1.00 82.50 184 THR A N 1
ATOM 1384 C CA . THR A 1 184 ? 12.347 -5.941 -6.383 1.00 82.50 184 THR A CA 1
ATOM 1385 C C . THR A 1 184 ? 12.475 -4.477 -5.966 1.00 82.50 184 THR A C 1
ATOM 1387 O O . THR A 1 184 ? 13.462 -4.076 -5.345 1.00 82.50 184 THR A O 1
ATOM 1390 N N . LYS A 1 185 ? 11.467 -3.648 -6.267 1.00 86.50 185 LYS A N 1
ATOM 1391 C CA . LYS A 1 185 ? 11.420 -2.258 -5.822 1.00 86.50 185 LYS A CA 1
ATOM 1392 C C . LYS A 1 185 ? 10.931 -2.198 -4.385 1.00 86.50 185 LYS A C 1
ATOM 1394 O O . LYS A 1 185 ? 9.744 -2.355 -4.090 1.00 86.50 185 LYS A O 1
ATOM 1399 N N . VAL A 1 186 ? 11.883 -1.922 -3.501 1.00 88.00 186 VAL A N 1
ATOM 1400 C CA . VAL A 1 186 ? 11.694 -1.895 -2.049 1.00 88.00 186 VAL A CA 1
ATOM 1401 C C . VAL A 1 186 ? 10.581 -0.940 -1.608 1.00 88.00 186 VAL A C 1
ATOM 1403 O O . VAL A 1 186 ? 9.902 -1.236 -0.630 1.00 88.00 186 VAL A O 1
ATOM 1406 N N . ASP A 1 187 ? 10.305 0.139 -2.352 1.00 87.88 187 ASP A N 1
ATOM 1407 C CA . ASP A 1 187 ? 9.152 1.020 -2.101 1.00 87.88 187 ASP A CA 1
ATOM 1408 C C . ASP A 1 187 ? 7.836 0.247 -1.943 1.00 87.88 187 ASP A C 1
ATOM 1410 O O . ASP A 1 187 ? 7.019 0.589 -1.093 1.00 87.88 187 ASP A O 1
ATOM 1414 N N . ARG A 1 188 ? 7.632 -0.803 -2.752 1.00 88.12 188 ARG A N 1
ATOM 1415 C CA . ARG A 1 188 ? 6.430 -1.642 -2.728 1.00 88.12 188 ARG A CA 1
ATOM 1416 C C . ARG A 1 188 ? 6.598 -2.815 -1.770 1.00 88.12 188 ARG A C 1
ATOM 1418 O O . ARG A 1 188 ? 5.798 -2.983 -0.849 1.00 88.12 188 ARG A O 1
ATOM 1425 N N . SER A 1 189 ? 7.635 -3.627 -1.968 1.00 91.44 189 SER A N 1
ATOM 1426 C CA . SER A 1 189 ? 7.811 -4.878 -1.223 1.00 91.44 189 SER A CA 1
ATOM 1427 C C . SER A 1 189 ? 8.108 -4.651 0.259 1.00 91.44 189 SER A C 1
ATOM 1429 O O . SER A 1 189 ? 7.471 -5.280 1.107 1.00 91.44 189 SER A O 1
ATOM 1431 N N . ALA A 1 190 ? 8.985 -3.704 0.604 1.00 91.94 190 ALA A N 1
ATOM 1432 C CA . ALA A 1 190 ? 9.295 -3.415 2.003 1.00 91.94 190 ALA A CA 1
ATOM 1433 C C . ALA A 1 190 ? 8.140 -2.696 2.718 1.00 91.94 190 ALA A C 1
ATOM 1435 O O . ALA A 1 190 ? 7.906 -2.957 3.898 1.00 91.94 190 ALA A O 1
ATOM 1436 N N . ALA A 1 191 ? 7.355 -1.862 2.023 1.00 92.06 191 ALA A N 1
ATOM 1437 C CA . ALA A 1 191 ? 6.129 -1.292 2.590 1.00 92.06 191 ALA A CA 1
ATOM 1438 C C . ALA A 1 191 ? 5.094 -2.383 2.925 1.00 92.06 191 ALA A C 1
ATOM 1440 O O . ALA A 1 191 ? 4.491 -2.359 4.003 1.00 92.06 191 ALA A O 1
ATOM 1441 N N . TYR A 1 192 ? 4.929 -3.382 2.050 1.00 93.69 192 TYR A N 1
ATOM 1442 C CA . TYR A 1 192 ? 4.045 -4.526 2.302 1.00 93.69 192 TYR A CA 1
ATOM 1443 C C . TYR A 1 192 ? 4.550 -5.396 3.458 1.00 93.69 192 TYR A C 1
ATOM 1445 O O . TYR A 1 192 ? 3.760 -5.775 4.326 1.00 93.69 192 TYR A O 1
ATOM 1453 N N . ALA A 1 193 ? 5.858 -5.656 3.526 1.00 93.50 193 ALA A N 1
ATOM 1454 C CA . ALA A 1 193 ? 6.469 -6.382 4.636 1.00 93.50 193 ALA A CA 1
ATOM 1455 C C . ALA A 1 193 ? 6.285 -5.636 5.969 1.00 93.50 193 ALA A C 1
ATOM 1457 O O . ALA A 1 193 ? 5.820 -6.219 6.950 1.00 93.50 193 ALA A O 1
ATOM 1458 N N . ALA A 1 194 ? 6.548 -4.326 5.999 1.00 93.81 194 ALA A N 1
ATOM 1459 C CA . ALA A 1 194 ? 6.346 -3.500 7.186 1.00 93.81 194 ALA A CA 1
ATOM 1460 C C . ALA A 1 194 ? 4.877 -3.528 7.647 1.00 93.81 194 ALA A C 1
ATOM 1462 O O . ALA A 1 194 ? 4.597 -3.659 8.842 1.00 93.81 194 ALA A O 1
ATOM 1463 N N . ARG A 1 195 ? 3.920 -3.458 6.709 1.00 95.38 195 ARG A N 1
ATOM 1464 C CA . ARG A 1 195 ? 2.484 -3.596 6.999 1.00 95.38 195 ARG A CA 1
ATOM 1465 C C . ARG A 1 195 ? 2.150 -4.967 7.581 1.00 95.38 195 ARG A C 1
ATOM 1467 O O . ARG A 1 195 ? 1.382 -5.040 8.541 1.00 95.38 195 ARG A O 1
ATOM 1474 N N . TRP A 1 196 ? 2.707 -6.040 7.027 1.00 95.06 196 TRP A N 1
ATOM 1475 C CA . TRP A 1 196 ? 2.498 -7.395 7.533 1.00 95.06 196 TRP A CA 1
ATOM 1476 C C . TRP A 1 196 ? 2.995 -7.545 8.976 1.00 95.06 196 TRP A C 1
ATOM 1478 O O . TRP A 1 196 ? 2.260 -8.067 9.819 1.00 95.06 196 TRP A O 1
ATOM 1488 N N . VAL A 1 197 ? 4.178 -7.005 9.293 1.00 94.38 197 VAL A N 1
ATOM 1489 C CA . VAL A 1 197 ? 4.721 -6.993 10.661 1.00 94.38 197 VAL A CA 1
ATOM 1490 C C . VAL A 1 197 ? 3.806 -6.202 11.597 1.00 94.38 197 VAL A C 1
ATOM 1492 O O . VAL A 1 197 ? 3.365 -6.735 12.615 1.00 94.38 197 VAL A O 1
ATOM 1495 N N . ALA A 1 198 ? 3.450 -4.962 11.241 1.00 93.12 198 ALA A N 1
ATOM 1496 C CA . ALA A 1 198 ? 2.587 -4.115 12.066 1.00 93.12 198 ALA A CA 1
ATOM 1497 C C . ALA A 1 198 ? 1.227 -4.782 12.344 1.00 93.12 198 ALA A C 1
ATOM 1499 O O . ALA A 1 198 ? 0.764 -4.820 13.486 1.00 93.12 198 ALA A O 1
ATOM 1500 N N . LYS A 1 199 ? 0.599 -5.360 11.311 1.00 93.94 199 LYS A N 1
ATOM 1501 C CA . LYS A 1 199 ? -0.685 -6.063 11.429 1.00 93.94 199 LYS A CA 1
ATOM 1502 C C . LYS A 1 199 ? -0.576 -7.303 12.313 1.00 93.94 199 LYS A C 1
ATOM 1504 O O . LYS A 1 199 ? -1.470 -7.536 13.123 1.00 93.94 199 LYS A O 1
ATOM 1509 N N . SER A 1 200 ? 0.502 -8.072 12.179 1.00 94.25 200 SER A N 1
ATOM 1510 C CA . SER A 1 200 ? 0.743 -9.267 12.994 1.00 94.25 200 SER A CA 1
ATOM 1511 C C . SER A 1 200 ? 0.890 -8.918 14.474 1.00 94.25 200 SER A C 1
ATOM 1513 O O . SER A 1 200 ? 0.277 -9.572 15.312 1.00 94.25 200 SER A O 1
ATOM 1515 N N . LEU A 1 201 ? 1.614 -7.841 14.799 1.00 91.62 201 LEU A N 1
ATOM 1516 C CA . LEU A 1 201 ? 1.774 -7.368 16.179 1.00 91.62 201 LEU A CA 1
ATOM 1517 C C . LEU A 1 201 ? 0.436 -6.947 16.809 1.00 91.62 201 LEU A C 1
ATOM 1519 O O . LEU A 1 201 ? 0.147 -7.325 17.945 1.00 91.62 201 LEU A O 1
ATOM 1523 N N . VAL A 1 202 ? -0.402 -6.224 16.058 1.00 91.31 202 VAL A N 1
ATOM 1524 C CA . VAL A 1 202 ? -1.736 -5.810 16.527 1.00 91.31 202 VAL A CA 1
ATOM 1525 C C . VAL A 1 202 ? -2.673 -7.011 16.677 1.00 91.31 202 VAL A C 1
ATOM 1527 O O . VAL A 1 202 ? -3.341 -7.148 17.699 1.00 91.31 202 VAL A O 1
ATOM 1530 N N . LYS A 1 203 ? -2.704 -7.932 15.702 1.00 91.69 203 LYS A N 1
ATOM 1531 C CA . LYS A 1 203 ? -3.543 -9.143 15.773 1.00 91.69 203 LYS A CA 1
ATOM 1532 C C . LYS A 1 203 ? -3.121 -10.105 16.882 1.00 91.69 203 LYS A C 1
ATOM 1534 O O . LYS A 1 203 ? -3.981 -10.774 17.440 1.00 91.69 203 LYS A O 1
ATOM 1539 N N . ALA A 1 204 ? -1.835 -10.147 17.220 1.00 91.44 204 ALA A N 1
ATOM 1540 C CA . ALA A 1 204 ? -1.328 -10.906 18.359 1.00 91.44 204 ALA A CA 1
ATOM 1541 C C . ALA A 1 204 ? -1.672 -10.264 19.719 1.00 91.44 204 ALA A C 1
ATOM 1543 O O . ALA A 1 204 ? -1.348 -10.835 20.756 1.00 91.44 204 ALA A O 1
ATOM 1544 N N . GLY A 1 205 ? -2.300 -9.081 19.738 1.00 88.38 205 GLY A N 1
ATOM 1545 C CA . GLY A 1 205 ? -2.651 -8.362 20.964 1.00 88.38 205 GLY A CA 1
ATOM 1546 C C . GLY A 1 205 ? -1.459 -7.707 21.668 1.00 88.38 205 GLY A C 1
ATOM 1547 O O . GLY A 1 205 ? -1.606 -7.232 22.792 1.00 88.38 205 GLY A O 1
ATOM 1548 N N . LEU A 1 206 ? -0.287 -7.656 21.023 1.00 88.69 206 LEU A N 1
ATOM 1549 C CA . LEU A 1 206 ? 0.943 -7.119 21.615 1.00 88.69 206 LEU A CA 1
ATOM 1550 C C . LEU A 1 206 ? 0.938 -5.591 21.714 1.00 88.69 206 LEU A C 1
ATOM 1552 O O . LEU A 1 206 ? 1.662 -5.031 22.533 1.00 88.69 206 LEU A O 1
ATOM 1556 N N . CYS A 1 207 ? 0.139 -4.918 20.888 1.00 88.62 207 CYS A N 1
ATOM 1557 C CA . CYS A 1 207 ? -0.077 -3.474 20.910 1.00 88.62 207 CYS A CA 1
ATOM 1558 C C . CYS A 1 207 ? -1.417 -3.133 20.245 1.00 88.62 207 CYS A C 1
ATOM 1560 O O . CYS A 1 207 ? -1.920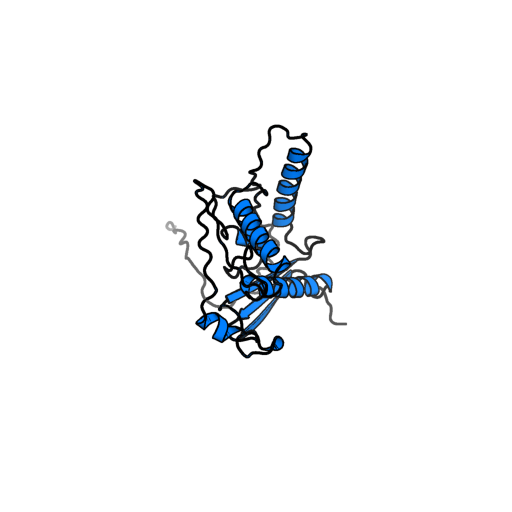 -3.889 19.414 1.00 88.62 207 CYS A O 1
ATOM 1562 N N . ARG A 1 208 ? -2.000 -1.977 20.588 1.00 88.19 208 ARG A N 1
ATOM 1563 C CA . ARG A 1 208 ? -3.243 -1.503 19.945 1.00 88.19 208 ARG A CA 1
ATOM 1564 C C . ARG A 1 208 ? -2.982 -0.759 18.639 1.00 88.19 208 ARG A C 1
ATOM 1566 O O . ARG A 1 208 ? -3.791 -0.812 17.715 1.00 88.19 208 ARG A O 1
ATOM 1573 N N . ARG A 1 209 ? -1.853 -0.047 18.571 1.00 90.12 209 ARG A N 1
ATOM 1574 C CA . ARG A 1 209 ? -1.388 0.714 17.406 1.00 90.12 209 ARG A CA 1
ATOM 1575 C C . ARG A 1 209 ? 0.106 0.520 17.218 1.00 90.12 209 ARG A C 1
ATOM 1577 O O . ARG A 1 209 ? 0.890 0.766 18.135 1.00 90.12 209 ARG A O 1
ATOM 1584 N N . CYS A 1 210 ? 0.493 0.126 16.013 1.00 92.75 210 CYS A N 1
ATOM 1585 C CA . CYS A 1 210 ? 1.877 -0.143 15.659 1.00 92.75 210 CYS A CA 1
ATOM 1586 C C . CYS A 1 210 ? 2.258 0.600 14.386 1.00 92.75 210 CYS A C 1
ATOM 1588 O O . CYS A 1 210 ? 1.561 0.492 13.378 1.00 92.75 210 CYS A O 1
ATOM 1590 N N . LEU A 1 211 ? 3.382 1.309 14.436 1.00 92.50 211 LEU A N 1
ATOM 1591 C CA . LEU A 1 211 ? 4.076 1.826 13.269 1.00 92.50 211 LEU A CA 1
ATOM 1592 C C . LEU A 1 211 ? 5.435 1.124 13.169 1.00 92.50 211 LEU A C 1
ATOM 1594 O O . LEU A 1 211 ? 6.199 1.082 14.130 1.00 92.50 211 LEU A O 1
ATOM 1598 N N . VAL A 1 212 ? 5.727 0.560 12.008 1.00 93.62 212 VAL A N 1
ATOM 1599 C CA . VAL A 1 212 ? 6.990 -0.092 11.668 1.00 93.62 212 VAL A CA 1
ATOM 1600 C C . VAL A 1 212 ? 7.632 0.729 10.567 1.00 93.62 212 VAL A C 1
ATOM 1602 O O . VAL A 1 212 ? 7.000 0.983 9.548 1.00 93.62 212 VAL A O 1
ATOM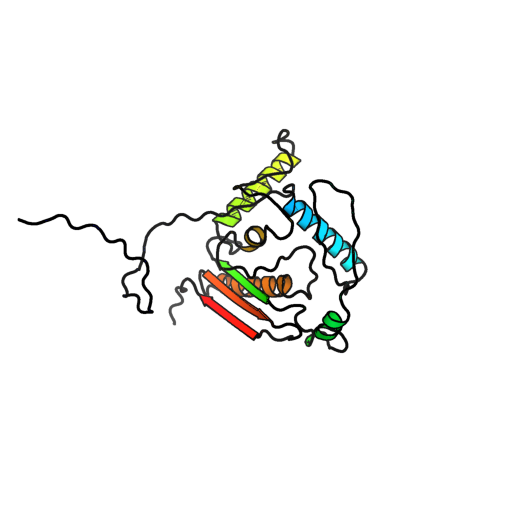 1605 N N . GLN A 1 213 ? 8.874 1.139 10.766 1.00 93.81 213 GLN A N 1
ATOM 1606 C CA . GLN A 1 213 ? 9.689 1.803 9.761 1.00 93.81 213 GLN A CA 1
ATOM 1607 C C . GLN A 1 213 ? 10.810 0.861 9.332 1.00 93.81 213 GLN A C 1
ATOM 1609 O O . GLN A 1 213 ? 11.469 0.263 10.183 1.00 93.81 213 GLN A O 1
ATOM 1614 N N . VAL A 1 214 ? 11.043 0.768 8.028 1.00 92.62 214 VAL A N 1
ATOM 1615 C CA . VAL A 1 214 ? 12.185 0.064 7.437 1.00 92.62 214 VAL A CA 1
ATOM 1616 C C . VAL A 1 214 ? 12.916 1.030 6.510 1.00 92.62 214 VAL A C 1
ATOM 1618 O O . VAL A 1 214 ? 12.276 1.857 5.860 1.00 92.62 214 VAL A O 1
ATOM 1621 N N . SER A 1 215 ? 14.245 0.964 6.475 1.00 93.06 215 SER A N 1
ATOM 1622 C CA . SER A 1 215 ? 15.062 1.771 5.567 1.00 93.06 215 SER A CA 1
ATOM 1623 C C . SER A 1 215 ? 16.071 0.928 4.798 1.00 93.06 215 SER A C 1
ATOM 1625 O O . SER A 1 215 ? 16.631 -0.024 5.340 1.00 93.06 215 SER A O 1
ATOM 1627 N N . TYR A 1 216 ? 16.312 1.299 3.542 1.00 91.81 216 TYR A N 1
ATOM 1628 C CA . TYR A 1 216 ? 17.267 0.638 2.655 1.00 91.81 216 TYR A CA 1
ATOM 1629 C C . TYR A 1 216 ? 18.195 1.653 1.986 1.00 91.81 216 TYR A C 1
ATOM 1631 O O . TYR A 1 216 ? 17.775 2.763 1.648 1.00 91.81 216 TYR A O 1
ATOM 1639 N N . ALA A 1 217 ? 19.444 1.242 1.761 1.00 88.38 217 ALA A N 1
ATOM 1640 C CA . ALA A 1 217 ? 20.358 1.886 0.821 1.00 88.38 217 ALA A CA 1
ATOM 1641 C C . ALA A 1 217 ? 20.366 1.122 -0.503 1.00 88.38 217 ALA A C 1
ATOM 1643 O O . ALA A 1 217 ? 20.237 -0.101 -0.524 1.00 88.38 217 ALA A O 1
ATOM 1644 N N . ILE A 1 218 ? 20.596 1.850 -1.594 1.00 86.25 218 ILE A N 1
ATOM 1645 C CA . ILE A 1 218 ? 20.741 1.273 -2.929 1.00 86.25 218 ILE A CA 1
ATOM 1646 C C . ILE A 1 218 ? 21.819 0.174 -2.958 1.00 86.25 218 ILE A C 1
ATOM 1648 O O . ILE A 1 218 ? 22.924 0.348 -2.446 1.00 86.25 218 ILE A O 1
ATOM 1652 N N . GLY A 1 219 ? 21.483 -0.974 -3.548 1.00 83.25 219 GLY A N 1
ATOM 1653 C CA . GLY A 1 219 ? 22.382 -2.121 -3.711 1.00 83.25 219 GLY A CA 1
ATOM 1654 C C . GLY A 1 219 ? 22.669 -2.928 -2.437 1.00 83.25 219 GLY A C 1
ATOM 1655 O O . GLY A 1 219 ? 23.429 -3.901 -2.499 1.00 83.25 219 GLY A O 1
ATOM 1656 N N . VAL A 1 220 ? 22.061 -2.574 -1.298 1.00 84.75 220 VAL A N 1
ATOM 1657 C CA . VAL A 1 220 ? 22.188 -3.299 -0.023 1.00 84.75 220 VAL A CA 1
ATOM 1658 C C . VAL A 1 220 ? 20.955 -4.179 0.184 1.00 84.75 220 VAL A C 1
ATOM 1660 O O . VAL A 1 220 ? 19.829 -3.696 0.078 1.00 84.75 220 VAL A O 1
ATOM 1663 N N . ALA A 1 221 ? 21.166 -5.475 0.428 1.00 85.88 221 ALA A N 1
ATOM 1664 C CA . ALA A 1 221 ? 20.085 -6.447 0.623 1.00 85.88 221 ALA A CA 1
ATOM 1665 C C . ALA A 1 221 ? 19.483 -6.374 2.036 1.00 85.88 221 ALA A C 1
ATOM 1667 O O . ALA A 1 221 ? 18.278 -6.538 2.216 1.00 85.88 221 ALA A O 1
ATOM 1668 N N . GLU A 1 222 ? 20.311 -6.087 3.043 1.00 87.38 222 GLU A N 1
ATOM 1669 C CA . GLU A 1 222 ? 19.857 -5.926 4.423 1.00 87.38 222 GLU A CA 1
ATOM 1670 C C . GLU A 1 222 ? 19.328 -4.506 4.691 1.00 87.38 222 GLU A C 1
ATOM 1672 O O . GLU A 1 222 ? 19.880 -3.522 4.186 1.00 87.38 222 GLU A O 1
ATOM 1677 N N . PRO A 1 223 ? 18.266 -4.365 5.504 1.00 90.50 223 PRO A N 1
ATOM 1678 C CA . PRO A 1 223 ? 17.766 -3.056 5.890 1.00 90.50 223 PRO A CA 1
ATOM 1679 C C . PRO A 1 223 ? 18.782 -2.334 6.781 1.00 90.50 223 PRO A C 1
ATOM 1681 O O . PRO A 1 223 ? 19.300 -2.898 7.743 1.00 90.50 223 PRO A O 1
ATOM 1684 N N . LEU A 1 224 ? 19.006 -1.047 6.513 1.00 90.88 224 LEU A N 1
ATOM 1685 C CA . LEU A 1 224 ? 19.884 -0.204 7.333 1.00 90.88 224 LEU A CA 1
ATOM 1686 C C . LEU A 1 224 ? 19.308 0.019 8.731 1.00 90.88 224 LEU A C 1
ATOM 1688 O O . LEU A 1 224 ? 20.040 0.175 9.707 1.00 90.88 224 LEU A O 1
ATOM 1692 N N . SER A 1 225 ? 17.981 0.085 8.822 1.00 91.62 225 SER A N 1
ATOM 1693 C CA . SER A 1 225 ? 17.284 0.186 10.093 1.00 91.62 225 SER A CA 1
ATOM 1694 C C . SER A 1 225 ? 15.893 -0.423 10.016 1.00 91.62 225 SER A C 1
ATOM 1696 O O . SER A 1 225 ? 15.193 -0.317 9.006 1.00 91.62 225 SER A O 1
ATOM 1698 N N . ILE A 1 226 ? 15.487 -1.029 11.130 1.00 91.75 226 ILE A N 1
ATOM 1699 C CA . ILE A 1 226 ? 14.110 -1.426 11.409 1.00 91.75 226 ILE A CA 1
ATOM 1700 C C . ILE A 1 226 ? 13.740 -0.781 12.739 1.00 91.75 226 ILE A C 1
ATOM 1702 O O . ILE A 1 226 ? 14.414 -0.985 13.747 1.00 91.75 226 ILE A O 1
ATOM 1706 N N . THR A 1 227 ? 12.687 0.028 12.759 1.00 90.00 227 THR A N 1
ATOM 1707 C CA . THR A 1 227 ? 12.223 0.705 13.974 1.00 90.00 227 THR A CA 1
ATOM 1708 C C . THR A 1 227 ? 10.757 0.390 14.212 1.00 90.00 227 THR A C 1
ATOM 1710 O O . THR A 1 227 ? 9.910 0.637 13.356 1.00 90.00 227 THR A O 1
ATOM 1713 N N . ARG A 1 228 ? 10.447 -0.143 15.397 1.00 85.62 228 ARG A N 1
ATOM 1714 C CA . ARG A 1 228 ? 9.075 -0.279 15.894 1.00 85.62 228 ARG A CA 1
ATOM 1715 C C . ARG A 1 228 ? 8.750 0.927 16.764 1.00 85.62 228 ARG A C 1
ATOM 1717 O O . ARG A 1 228 ? 9.437 1.184 17.747 1.00 85.62 228 ARG A O 1
ATOM 1724 N N . ILE A 1 229 ? 7.658 1.602 16.440 1.00 81.62 229 ILE A N 1
ATOM 1725 C CA . ILE A 1 229 ? 7.088 2.688 17.227 1.00 81.62 229 ILE A CA 1
ATOM 1726 C C . ILE A 1 229 ? 5.715 2.223 17.711 1.00 81.62 229 ILE A C 1
ATOM 1728 O O . ILE A 1 229 ? 4.778 2.022 16.933 1.00 81.62 229 ILE A O 1
ATOM 1732 N N . GLU A 1 230 ? 5.609 2.009 19.017 1.00 78.69 230 GLU A N 1
ATOM 1733 C CA . GLU A 1 230 ? 4.343 1.714 19.674 1.00 78.69 230 GLU A CA 1
ATOM 1734 C C . GLU A 1 230 ? 3.671 3.025 20.067 1.00 78.69 230 GLU A C 1
ATOM 1736 O O . GLU A 1 230 ? 4.203 3.796 20.860 1.00 78.69 230 GLU A O 1
ATOM 1741 N N . LEU A 1 231 ? 2.508 3.292 19.474 1.00 69.38 231 LEU A N 1
ATOM 1742 C CA . LEU A 1 231 ? 1.784 4.546 19.701 1.00 69.38 231 LEU A CA 1
ATOM 1743 C C . LEU A 1 231 ? 0.756 4.427 20.828 1.00 69.38 231 LEU A C 1
ATOM 1745 O O . LEU A 1 231 ? 0.146 5.417 21.219 1.00 69.38 231 LEU A O 1
ATOM 1749 N N . THR A 1 232 ? 0.487 3.213 21.308 1.00 67.31 232 THR A N 1
ATOM 1750 C CA . THR A 1 232 ? -0.415 2.971 22.439 1.00 67.31 232 THR A CA 1
ATOM 1751 C C . THR A 1 232 ? -0.093 1.615 23.051 1.00 67.31 232 THR A C 1
ATOM 1753 O O . THR A 1 232 ? -0.122 0.606 22.343 1.00 67.31 232 THR A O 1
ATOM 1756 N N . SER A 1 233 ? 0.204 1.617 24.352 1.00 58.19 233 SER A N 1
ATOM 1757 C CA . SER A 1 233 ? 0.579 0.432 25.124 1.00 58.19 233 SER A CA 1
ATOM 1758 C C . SER A 1 233 ? -0.536 -0.614 25.136 1.00 58.19 233 SER A C 1
ATOM 1760 O O . SER A 1 233 ? -1.710 -0.278 25.320 1.00 58.19 233 SER A O 1
ATOM 1762 N N . SER A 1 234 ? -0.179 -1.887 24.978 1.00 55.66 234 SER A N 1
ATOM 1763 C CA . SER A 1 234 ? -1.077 -2.998 25.308 1.00 55.66 234 SER A CA 1
ATOM 1764 C C . SER A 1 234 ? -1.321 -3.100 26.821 1.00 55.66 234 SER A C 1
ATOM 1766 O O . SER A 1 234 ? -0.464 -2.766 27.633 1.00 55.66 234 SER A O 1
ATOM 1768 N N . ASN A 1 235 ? -2.492 -3.617 27.211 1.00 52.62 235 ASN A N 1
ATOM 1769 C CA . ASN A 1 235 ? -2.816 -3.989 28.598 1.00 52.62 235 ASN A CA 1
ATOM 1770 C C . ASN A 1 235 ? -2.186 -5.338 29.000 1.00 52.62 235 ASN A C 1
ATOM 1772 O O . ASN A 1 235 ? -2.743 -6.047 29.838 1.00 52.62 235 ASN A O 1
ATOM 1776 N N . LEU A 1 236 ? -1.072 -5.742 28.384 1.00 51.84 236 LEU A N 1
ATOM 1777 C CA . LEU A 1 236 ? -0.358 -6.947 28.790 1.00 51.84 236 LEU A CA 1
ATOM 1778 C C . LEU A 1 236 ? 0.292 -6.672 30.149 1.00 51.84 236 LEU A C 1
ATOM 1780 O O . LEU A 1 236 ? 1.441 -6.249 30.240 1.00 51.84 236 LEU A O 1
ATOM 1784 N N . SER A 1 237 ? -0.476 -6.896 31.217 1.00 40.66 237 SER A N 1
ATOM 1785 C CA . SER A 1 237 ? 0.077 -7.130 32.540 1.00 40.66 237 SER A CA 1
ATOM 1786 C C . SER A 1 237 ? 1.079 -8.268 32.395 1.00 40.66 237 SER A C 1
ATOM 1788 O O . SER A 1 237 ? 0.704 -9.378 32.011 1.00 40.66 237 SER A O 1
ATOM 1790 N N . THR A 1 238 ? 2.348 -7.984 32.666 1.00 37.03 238 THR A N 1
ATOM 1791 C CA . THR A 1 238 ? 3.349 -9.002 32.977 1.00 37.03 238 THR A CA 1
ATOM 1792 C C . THR A 1 238 ? 2.796 -9.864 34.109 1.00 37.03 238 THR A C 1
ATOM 1794 O O . THR A 1 238 ? 2.799 -9.428 35.261 1.00 37.03 238 THR A O 1
ATOM 1797 N N . ASN A 1 239 ? 2.253 -11.029 33.758 1.00 33.28 239 ASN A N 1
ATOM 1798 C CA . ASN A 1 239 ? 2.048 -12.141 34.680 1.00 33.28 239 ASN A CA 1
ATOM 1799 C C . ASN A 1 239 ? 3.309 -12.999 34.688 1.00 33.28 239 ASN A C 1
ATOM 1801 O O . ASN A 1 239 ? 3.887 -13.178 33.590 1.00 33.28 239 ASN A O 1
#

Mean predicted aligned error: 12.4 Å

pLDDT: mean 75.03, std 18.53, range [29.94, 95.38]

Secondary structure (DSSP, 8-state):
--------------SS---S--------------B-TTSHHHHHHHHHHHHHHHHHHH-TT---B-----SS-------PPPPHHHHHHHTTT--GGGPPBSS-EEEEEEEETTSTTSS-HHHHHHHHHHHHHHHHHHHTTTTT--S--BSS-----TT--HHHHTTTTSS---S---TTB-TT-HHHHHHHHHHHHHHHHHHTTSEEEEEEEEEE-BT-SS-SEEEEEEEEE------

Radius of gyration: 22.62 Å; Cα contacts (8 Å, |Δi|>4): 394; chains: 1; bounding box: 55×65×67 Å

Foldseek 3Di:
DDDDDDDDPDDDDDDDDDDPPPPPPDDDDDAFKAKFCPAVQNVQLVVLQVVVVVCCVVPVVDFWADFDDDDPDDDDPPDDDPDPVLCVLAPVPDDPLQGAASAWWKAKAKFAPPDPVRADPNLVVNVVVSVVLVVCCVVCVPVVDDRIDMPDDDHDGHLPCQCSVHHRPPADGISDRAGNGDCSNCNHVVNVVNNVVQHVCCVVQQARIKMWMWTHHRSGSDTPDIDIDGPGGGPPDPD

Organism: Cotesia congregata (NCBI:txid51543)

Nearest PDB structures (foldseek):
  6fcd-assembly1_A  TM=9.333E-01  e=1.006E-25  Homo sapiens
  6fwb-assembly2_D  TM=8.575E-01  e=4.178E-23  Homo sapiens
  8p4h-assembly2_D  TM=8.620E-01  e=7.681E-23  Homo sapiens
  6rkc-assembly1_B  TM=8.773E-01  e=1.651E-19  Ureaplasma urealyticum serovar 7 str. ATCC 27819
  8jzg-assembly1_D  TM=8.146E-01  e=1.090E-18  Corynebacterium glutamicum ATCC 13032

Sequence (239 aa):
MPETTPSHHVNGYANGHAPPELQQAGSFLFTSESVGEGHPDKMCDQISDAILDAHLRQDPDAKVACGFDYKTCNVLLAIDAQSPDIAAGVHINRNDEEVGAGDQGLMFGYATDETEECMPLTVVLAHRLNQKIAELRRSGELWWARPDSKTQSDAGLTGRKIIVDTYGGWGAHGGGAFSGKDFTKVDRSAAYAARWVAKSLVKAGLCRRCLVQVSYAIGVAEPLSITRIELTSSNLSTN